Protein AF-A0A549T354-F1 (afdb_monomer_lite)

Radius of gyration: 68.63 Å; chains: 1; bounding box: 153×46×154 Å

Sequence (279 aa):
MRSANSIIFVETDLEFRLPDYIAIRFNLQIRHVHRGLLLGTGPLVDPGYWGKLCIPLHNLTNQDYLIPLEEGLIWVEFTKTTSTPTEGSDPLMRDGREHWDIKKFIRKAALPIAGGDPVGIRSSIPTMANDASAAAEKARAASQTAASDAKKAQEAAEDLKNRFQTIAWLALAGLGVSLFAIYFTIFCGWRADMSAVWGKIADSASSMGELKSSVGDNGKTIEEMTNRLKALEAEIETLRRQGSESDVRLPVAARPATKPHLQSGRKKRRPYANSSVDR

Secondary structure (DSSP, 8-state):
---TT-EEEEE-SSPEE--TTEEEEEEE-HHHHHTTEEES--PEEPTT-EE--EEEEEE-SSS-----GGG--EEEEEEE----TTTS--TTTTT------HHHHHHHHTS-TTS-S------SHHHHHHHHHHHHHHHHHHHHHHHHHHHHHHHHHHHHHHHHHHHHHHHHHHHHHHHHHHHHHHHHHHHHHHHHHHHHHHHHHHHHHHHHHHHHHHHHHHHHHHHHHHHHHHHHHHHHTT-------------------------------------

Structure (mmCIF, N/CA/C/O backbone):
data_AF-A0A549T354-F1
#
_entry.id   AF-A0A549T354-F1
#
loop_
_atom_site.group_PDB
_atom_site.id
_atom_site.type_symbol
_atom_site.label_atom_id
_atom_site.label_alt_id
_atom_site.label_comp_id
_atom_site.label_asym_id
_atom_site.label_entity_id
_atom_site.label_seq_id
_atom_site.pdbx_PDB_ins_code
_atom_site.Cartn_x
_atom_site.Cartn_y
_atom_site.Cartn_z
_atom_site.occupancy
_atom_site.B_iso_or_equiv
_atom_site.auth_seq_id
_atom_site.auth_comp_id
_atom_site.auth_asym_id
_atom_site.auth_atom_id
_atom_site.pdbx_PDB_model_num
ATOM 1 N N . MET A 1 1 ? -16.980 -12.911 13.423 1.00 52.72 1 MET A N 1
ATOM 2 C CA . MET A 1 1 ? -16.032 -12.900 12.289 1.00 52.72 1 MET A CA 1
ATOM 3 C C . MET A 1 1 ? -15.568 -11.468 12.082 1.00 52.72 1 MET A C 1
ATOM 5 O O . MET A 1 1 ? -16.424 -10.591 12.055 1.00 52.72 1 MET A O 1
ATOM 9 N N . ARG A 1 2 ? -14.258 -11.199 12.052 1.00 66.62 2 ARG A N 1
ATOM 10 C CA . ARG A 1 2 ? -13.722 -9.845 11.829 1.00 66.62 2 ARG A CA 1
ATOM 11 C C . ARG A 1 2 ? -12.762 -9.883 10.654 1.00 66.62 2 ARG A C 1
ATOM 13 O O . ARG A 1 2 ? -11.771 -10.600 10.736 1.00 66.62 2 ARG A O 1
ATOM 20 N N . SER A 1 3 ? -13.063 -9.120 9.610 1.00 80.94 3 SER A N 1
ATOM 21 C CA . SER A 1 3 ? -12.286 -9.108 8.372 1.00 80.94 3 SER A CA 1
ATOM 22 C C . SER A 1 3 ? -10.852 -8.615 8.599 1.00 80.94 3 SER A C 1
ATOM 24 O O . SER A 1 3 ? -10.617 -7.723 9.424 1.00 80.94 3 SER A O 1
ATOM 26 N N . ALA A 1 4 ? -9.891 -9.182 7.874 1.00 86.12 4 ALA A N 1
ATOM 27 C CA . ALA A 1 4 ? -8.502 -8.713 7.838 1.00 86.12 4 ALA A CA 1
ATOM 28 C C . ALA A 1 4 ? -8.386 -7.200 7.537 1.00 86.12 4 ALA A C 1
ATOM 30 O O . ALA A 1 4 ? -9.165 -6.657 6.750 1.00 86.12 4 ALA A O 1
ATOM 31 N N . ASN A 1 5 ? -7.405 -6.518 8.144 1.00 87.94 5 ASN A N 1
ATOM 32 C CA . ASN A 1 5 ? -7.087 -5.093 7.917 1.00 87.94 5 ASN A CA 1
ATOM 33 C C . ASN A 1 5 ? -8.276 -4.115 8.027 1.00 87.94 5 ASN A C 1
ATOM 35 O O . ASN A 1 5 ? -8.293 -3.053 7.391 1.00 87.94 5 ASN A O 1
ATOM 39 N N . SER A 1 6 ? -9.281 -4.463 8.833 1.00 90.31 6 SER A N 1
ATOM 40 C CA . SER A 1 6 ? -10.514 -3.691 8.985 1.00 90.31 6 SER A CA 1
ATOM 41 C C . SER A 1 6 ? -10.641 -3.063 10.373 1.00 90.31 6 SER A C 1
ATOM 43 O O . SER A 1 6 ? -10.065 -3.542 11.353 1.00 90.31 6 SER A O 1
ATOM 45 N N . ILE A 1 7 ? -11.414 -1.978 10.439 1.00 90.25 7 ILE A N 1
ATOM 46 C CA . ILE A 1 7 ? -11.944 -1.432 11.688 1.00 90.25 7 ILE A CA 1
ATOM 47 C C . ILE A 1 7 ? -13.390 -1.890 11.823 1.00 90.25 7 ILE A C 1
ATOM 49 O O . ILE A 1 7 ? -14.163 -1.819 10.865 1.00 90.25 7 ILE A O 1
ATOM 53 N N . ILE A 1 8 ? -13.759 -2.332 13.016 1.00 89.31 8 ILE A N 1
ATOM 54 C CA . ILE A 1 8 ? -15.142 -2.619 13.366 1.00 89.31 8 ILE A CA 1
ATOM 55 C C . ILE A 1 8 ? -15.491 -1.991 14.710 1.00 89.31 8 ILE A C 1
ATOM 57 O O . ILE A 1 8 ? -14.617 -1.742 15.537 1.00 89.31 8 ILE A O 1
ATOM 61 N N . PHE A 1 9 ? -16.779 -1.792 14.946 1.00 88.75 9 PHE A N 1
ATOM 62 C CA . PHE A 1 9 ? -17.299 -1.377 16.241 1.00 88.75 9 PHE A CA 1
ATOM 63 C C . PHE A 1 9 ? -18.012 -2.558 16.880 1.00 88.75 9 PHE A C 1
ATOM 65 O O . PHE A 1 9 ? -18.826 -3.215 16.229 1.00 88.75 9 PHE A O 1
ATOM 72 N N . VAL A 1 10 ? -17.689 -2.837 18.138 1.00 89.06 10 VAL A N 1
ATOM 73 C CA . VAL A 1 10 ? -18.385 -3.854 18.929 1.00 89.06 10 VAL A CA 1
ATOM 74 C C . VAL A 1 10 ? -19.009 -3.226 20.158 1.00 89.06 10 VAL A C 1
ATOM 76 O O . VAL A 1 10 ? -18.467 -2.282 20.727 1.00 89.06 10 VAL A O 1
ATOM 79 N N . GLU A 1 11 ? -20.151 -3.763 20.551 1.00 88.75 11 GLU A N 1
ATOM 80 C CA . GLU A 1 11 ? -20.890 -3.340 21.731 1.00 88.75 11 GLU A CA 1
ATOM 81 C C . GLU A 1 11 ? -20.617 -4.312 22.880 1.00 88.75 11 GLU A C 1
ATOM 83 O O . GLU A 1 11 ? -20.471 -5.518 22.657 1.00 88.75 11 GLU A O 1
ATOM 88 N N . THR A 1 12 ? -20.538 -3.802 24.107 1.00 89.06 12 THR A N 1
ATOM 89 C CA . THR A 1 12 ? -20.498 -4.653 25.299 1.00 89.06 12 THR A CA 1
ATOM 90 C C . THR A 1 12 ? -21.866 -5.265 25.579 1.00 89.06 12 THR A C 1
ATOM 92 O O . THR A 1 12 ? -22.888 -4.595 25.473 1.00 89.06 12 THR A O 1
ATOM 95 N N . ASP A 1 13 ? -21.893 -6.521 26.027 1.00 88.94 13 ASP A N 1
ATOM 96 C CA . ASP A 1 13 ? -23.132 -7.137 26.531 1.00 88.94 13 ASP A CA 1
ATOM 97 C C . ASP A 1 13 ? -23.540 -6.590 27.915 1.00 88.94 13 ASP A C 1
ATOM 99 O O . ASP A 1 13 ? -24.663 -6.754 28.376 1.00 88.94 13 ASP A O 1
ATOM 103 N N . LEU A 1 14 ? -22.625 -5.871 28.572 1.00 88.50 14 LEU A N 1
ATOM 104 C CA . LEU A 1 14 ? -22.850 -5.213 29.853 1.00 88.50 14 LEU A CA 1
ATOM 105 C C . LEU A 1 14 ? -23.341 -3.777 29.670 1.00 88.50 14 LEU A C 1
ATOM 107 O O . LEU A 1 14 ? -22.832 -3.032 28.827 1.00 88.50 14 LEU A O 1
ATOM 111 N N . GLU A 1 15 ? -24.277 -3.390 30.531 1.00 87.75 15 GLU A N 1
ATOM 112 C CA . GLU A 1 15 ? -24.748 -2.021 30.706 1.00 87.75 15 GLU A CA 1
ATOM 113 C C . GLU A 1 15 ? -24.010 -1.370 31.883 1.00 87.75 15 GLU A C 1
ATOM 115 O O . GLU A 1 15 ? -24.025 -1.878 33.006 1.00 87.75 15 GLU A O 1
ATOM 120 N N . PHE A 1 16 ? -23.355 -0.242 31.628 1.00 87.88 16 PHE A N 1
ATOM 121 C CA . PHE A 1 16 ? -22.633 0.527 32.633 1.00 87.88 16 PHE A CA 1
ATOM 122 C C . PHE A 1 16 ? -23.549 1.595 33.220 1.00 87.88 16 PHE A C 1
ATOM 124 O O . PHE A 1 16 ? -24.232 2.302 32.482 1.00 87.88 16 PHE A O 1
ATOM 131 N N . ARG A 1 17 ? -23.539 1.711 34.550 1.00 88.38 17 ARG A N 1
ATOM 132 C CA . ARG A 1 17 ? -24.189 2.774 35.328 1.00 88.38 17 ARG A CA 1
ATOM 133 C C . ARG A 1 17 ? -23.161 3.333 36.297 1.00 88.38 17 ARG A C 1
ATOM 135 O O . ARG A 1 17 ? -22.988 2.805 37.396 1.00 88.38 17 ARG A O 1
ATOM 142 N N . LEU A 1 18 ? -22.398 4.315 35.838 1.00 87.12 18 LEU A N 1
ATOM 143 C CA . LEU A 1 18 ? -21.322 4.893 36.633 1.00 87.12 18 LEU A CA 1
ATOM 144 C C . LEU A 1 18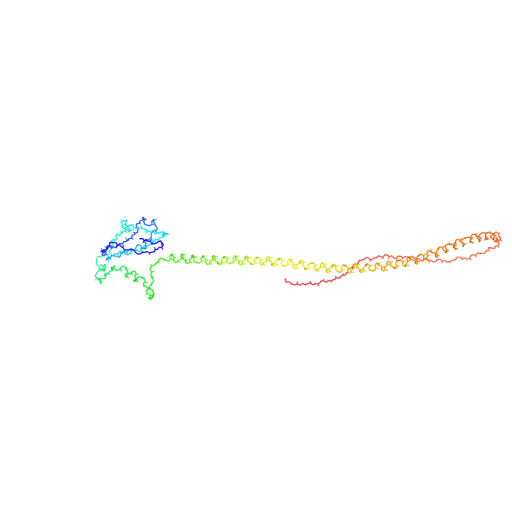 ? -21.891 5.976 37.551 1.00 87.12 18 LEU A C 1
ATOM 146 O O . LEU A 1 18 ? -22.711 6.762 37.092 1.00 87.12 18 LEU A O 1
ATOM 150 N N . PRO A 1 19 ? -21.481 6.054 38.824 1.00 85.94 19 PRO A N 1
ATOM 151 C CA . PRO A 1 19 ? -21.765 7.224 39.646 1.00 85.94 19 PRO A CA 1
ATOM 152 C C . PRO A 1 19 ? -20.860 8.407 39.258 1.00 85.94 19 PRO A C 1
ATOM 154 O O . PRO A 1 19 ? -19.789 8.221 38.676 1.00 85.94 19 PRO A O 1
ATOM 157 N N . ASP A 1 20 ? -21.239 9.621 39.659 1.00 82.81 20 ASP A N 1
ATOM 158 C CA . ASP A 1 20 ? -20.558 10.879 39.285 1.00 82.81 20 ASP A CA 1
ATOM 159 C C . ASP A 1 20 ? -19.121 11.021 39.814 1.00 82.81 20 ASP A C 1
ATOM 161 O O . ASP A 1 20 ? -18.367 11.895 39.387 1.00 82.81 20 ASP A O 1
ATOM 165 N N . TYR A 1 21 ? -18.713 10.150 40.737 1.00 86.50 21 TYR A N 1
ATOM 166 C CA . TYR A 1 21 ? -17.364 10.126 41.304 1.00 86.50 21 TYR A CA 1
ATOM 167 C C . TYR A 1 21 ? -16.485 8.987 40.757 1.00 86.50 21 TYR A C 1
ATOM 169 O O . TYR A 1 21 ? -15.405 8.731 41.296 1.00 86.50 21 TYR A O 1
ATOM 177 N N . ILE A 1 22 ? -16.938 8.257 39.731 1.00 90.12 22 ILE A N 1
ATOM 178 C CA . ILE A 1 22 ? -16.201 7.139 39.126 1.00 90.12 22 ILE A CA 1
ATOM 179 C C . ILE A 1 22 ? -16.091 7.344 37.619 1.00 90.12 22 ILE A C 1
ATOM 181 O O . ILE A 1 22 ? -17.083 7.264 36.906 1.00 90.12 22 ILE A O 1
ATOM 185 N N . ALA A 1 23 ? -14.865 7.513 37.132 1.00 91.12 23 ALA A N 1
ATOM 186 C CA . ALA A 1 23 ? -14.542 7.348 35.720 1.00 91.12 23 ALA A CA 1
ATOM 187 C C . ALA A 1 23 ? -14.060 5.913 35.476 1.00 91.12 23 ALA A C 1
ATOM 189 O O . ALA A 1 23 ? -13.484 5.286 36.374 1.00 91.12 23 ALA A O 1
ATOM 190 N N . ILE A 1 24 ? -14.239 5.399 34.261 1.00 93.56 24 ILE A N 1
ATOM 191 C CA . ILE A 1 24 ? -13.641 4.114 33.879 1.00 93.56 24 ILE A CA 1
ATOM 192 C C . ILE A 1 24 ? -12.753 4.256 32.659 1.00 93.56 24 ILE A C 1
ATOM 194 O O . ILE A 1 24 ? -13.005 5.062 31.772 1.00 93.56 24 ILE A O 1
ATOM 198 N N . ARG A 1 25 ? -11.724 3.423 32.588 1.00 93.19 25 ARG A N 1
ATOM 199 C CA . ARG A 1 25 ? -10.928 3.217 31.383 1.00 93.19 25 ARG A CA 1
ATOM 200 C C . ARG A 1 25 ? -11.022 1.754 31.019 1.00 93.19 25 ARG A C 1
ATOM 202 O O . ARG A 1 25 ? -10.928 0.896 31.888 1.00 93.19 25 ARG A O 1
ATOM 209 N N . PHE A 1 26 ? -11.187 1.453 29.742 1.00 92.50 26 PHE A N 1
ATOM 210 C CA . PHE A 1 26 ? -11.089 0.081 29.272 1.00 92.50 26 PHE A CA 1
ATOM 211 C C . PHE A 1 26 ? -9.855 -0.091 28.401 1.00 92.50 26 PHE A C 1
ATOM 213 O O . PHE A 1 26 ? -9.485 0.775 27.607 1.00 92.50 26 PHE A O 1
ATOM 220 N N . ASN A 1 27 ? -9.224 -1.243 28.552 1.00 92.12 27 ASN A N 1
ATOM 221 C CA . ASN A 1 27 ? -8.035 -1.629 27.819 1.00 92.12 27 ASN A CA 1
ATOM 222 C C . ASN A 1 27 ? -8.266 -3.022 27.228 1.00 92.12 27 ASN A C 1
ATOM 224 O O . ASN A 1 27 ? -9.034 -3.833 27.752 1.00 92.12 27 ASN A O 1
ATOM 228 N N . LEU A 1 28 ? -7.604 -3.312 26.111 1.00 92.75 28 LEU A N 1
ATOM 229 C CA . LEU A 1 28 ? -7.685 -4.629 25.491 1.00 92.75 28 LEU A CA 1
ATOM 230 C C . LEU A 1 28 ? -6.916 -5.646 26.342 1.00 92.75 28 LEU A C 1
ATOM 232 O O . LEU A 1 28 ? -5.843 -5.333 26.864 1.00 92.75 28 LEU A O 1
ATOM 236 N N . GLN A 1 29 ? -7.431 -6.870 26.473 1.00 92.56 29 GLN A N 1
ATOM 237 C CA . GLN A 1 29 ? -6.639 -7.929 27.095 1.00 92.56 29 GLN A CA 1
ATOM 238 C C . GLN A 1 29 ? -5.360 -8.184 26.282 1.00 92.56 29 GLN A C 1
ATOM 240 O O . GLN A 1 29 ? -5.399 -8.293 25.053 1.00 92.56 29 GLN A O 1
ATOM 245 N N . ILE A 1 30 ? -4.230 -8.346 26.977 1.00 92.56 30 ILE A N 1
ATOM 246 C CA . ILE A 1 30 ? -2.900 -8.475 26.360 1.00 92.56 30 ILE A CA 1
ATOM 247 C C . ILE A 1 30 ? -2.815 -9.625 25.340 1.00 92.56 30 ILE A C 1
ATOM 249 O O . ILE A 1 30 ? -2.151 -9.508 24.312 1.00 92.56 30 ILE A O 1
ATOM 253 N N . ARG A 1 31 ? -3.580 -10.705 25.556 1.00 92.50 31 ARG A N 1
ATOM 254 C CA . ARG A 1 31 ? -3.691 -11.836 24.620 1.00 92.50 31 ARG A CA 1
ATOM 255 C C . ARG A 1 31 ? -4.141 -11.413 23.219 1.00 92.50 31 ARG A C 1
ATOM 257 O O . ARG A 1 31 ? -3.664 -11.956 22.230 1.00 92.50 31 ARG A O 1
ATOM 264 N N . HIS A 1 32 ? -5.056 -10.450 23.128 1.00 93.12 32 HIS A N 1
ATOM 265 C CA . HIS A 1 32 ? -5.606 -9.976 21.863 1.00 93.12 32 HIS A CA 1
ATOM 266 C C . HIS A 1 32 ? -4.664 -8.974 21.205 1.00 93.12 32 HIS A C 1
ATOM 268 O O . HIS A 1 32 ? -4.511 -9.004 19.986 1.00 93.12 32 HIS A O 1
ATOM 274 N N . VAL A 1 33 ? -3.969 -8.166 22.012 1.00 92.44 33 VAL A N 1
ATOM 275 C CA . VAL A 1 33 ? -2.905 -7.269 21.539 1.00 92.44 33 VAL A CA 1
ATOM 276 C C . VAL A 1 33 ? -1.815 -8.069 20.822 1.00 92.44 33 VAL A C 1
ATOM 278 O O . VAL A 1 33 ? -1.482 -7.777 19.677 1.00 92.44 33 VAL A O 1
ATOM 281 N N . HIS A 1 34 ? -1.316 -9.142 21.443 1.00 93.44 34 HIS A N 1
ATOM 282 C CA . HIS A 1 34 ? -0.284 -9.994 20.840 1.00 93.44 34 HIS A CA 1
ATOM 283 C C . HIS A 1 34 ? -0.751 -10.773 19.606 1.00 93.44 34 HIS A C 1
ATOM 285 O O . HIS A 1 34 ? 0.077 -11.222 18.819 1.00 93.44 34 HIS A O 1
ATOM 291 N N . ARG A 1 35 ? -2.065 -10.911 19.406 1.00 92.25 35 ARG A N 1
ATOM 292 C CA . ARG A 1 35 ? -2.656 -11.520 18.207 1.00 92.25 35 ARG A CA 1
ATOM 293 C C . ARG A 1 35 ? -2.972 -10.490 17.112 1.00 92.25 35 ARG A C 1
ATOM 295 O O . ARG A 1 35 ? -3.669 -10.813 16.158 1.00 92.25 35 ARG A O 1
ATOM 302 N N . GLY A 1 36 ? -2.462 -9.263 17.238 1.00 92.81 36 GLY A N 1
ATOM 303 C CA . GLY A 1 36 ? -2.575 -8.225 16.213 1.00 92.81 36 GLY A CA 1
ATOM 304 C C . GLY A 1 36 ? -3.895 -7.455 16.231 1.00 92.81 36 GLY A C 1
ATOM 305 O O . GLY A 1 36 ? -4.221 -6.780 15.253 1.00 92.81 36 GLY A O 1
ATOM 306 N N . LEU A 1 37 ? -4.659 -7.527 17.325 1.00 93.44 37 LEU A N 1
ATOM 307 C CA . LEU A 1 37 ? -5.781 -6.621 17.535 1.00 93.44 37 LEU A CA 1
ATOM 308 C C . LEU A 1 37 ? -5.328 -5.341 18.221 1.00 93.44 37 LEU A C 1
ATOM 310 O O . LEU A 1 37 ? -4.567 -5.364 19.186 1.00 93.44 37 LEU A O 1
ATOM 314 N N . LEU A 1 38 ? -5.888 -4.226 17.772 1.00 92.62 38 LEU A N 1
ATOM 315 C CA . LEU A 1 38 ? -5.679 -2.929 18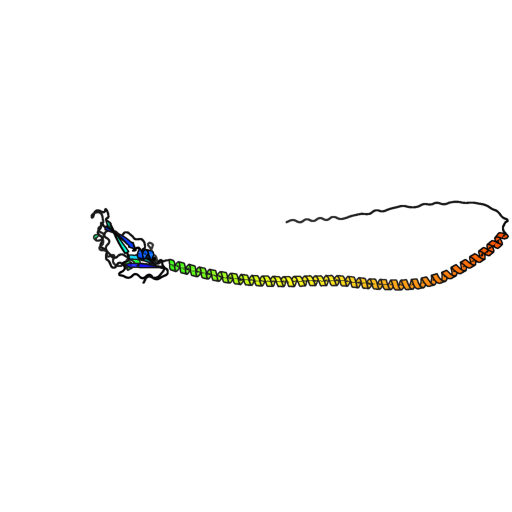.385 1.00 92.62 38 LEU A CA 1
ATOM 316 C C . LEU A 1 38 ? -7.021 -2.307 18.753 1.00 92.62 38 LEU A C 1
ATOM 318 O O . LEU A 1 38 ? -7.959 -2.265 17.958 1.00 92.62 38 LEU A O 1
ATOM 322 N N . LEU A 1 39 ? -7.112 -1.830 19.987 1.00 90.44 39 LEU A N 1
ATOM 323 C CA . LEU A 1 39 ? -8.268 -1.101 20.479 1.00 90.44 39 LEU A CA 1
ATOM 324 C C . LEU A 1 39 ? -8.045 0.385 20.218 1.00 90.44 39 LEU A C 1
ATOM 326 O O . LEU A 1 39 ? -7.016 0.937 20.609 1.00 90.44 39 LEU A O 1
ATOM 330 N N . GLY A 1 40 ? -8.978 1.010 19.500 1.00 77.31 40 GLY A N 1
ATOM 331 C CA . GLY A 1 40 ? -8.898 2.433 19.199 1.00 77.31 40 GLY A CA 1
ATOM 332 C C . GLY A 1 40 ? -9.032 3.220 20.495 1.00 77.31 40 GLY A C 1
ATOM 333 O O . GLY A 1 40 ? -10.088 3.149 21.113 1.00 77.31 40 GLY A O 1
ATOM 334 N N . THR A 1 41 ? -7.939 3.888 20.893 1.00 62.47 41 THR A N 1
ATOM 335 C CA . THR A 1 41 ? -7.807 4.851 22.003 1.00 62.47 41 THR A CA 1
ATOM 336 C C . THR A 1 41 ? -8.648 4.486 23.218 1.00 62.47 41 THR A C 1
ATOM 338 O O . THR A 1 41 ? -9.798 4.872 23.221 1.00 62.47 41 THR A O 1
ATOM 341 N N . GLY A 1 42 ? -8.114 3.785 24.228 1.00 67.06 42 GLY A N 1
ATOM 342 C CA . GLY A 1 42 ? -8.841 3.490 25.477 1.00 67.06 42 GLY A CA 1
ATOM 343 C C . GLY A 1 42 ? -9.260 4.781 26.187 1.00 67.06 42 GLY A C 1
ATOM 344 O O . GLY A 1 42 ? -8.457 5.306 26.969 1.00 67.06 42 GLY A O 1
ATOM 345 N N . PRO A 1 43 ? -10.445 5.342 25.881 1.00 73.88 43 PRO A N 1
ATOM 346 C CA . PRO A 1 43 ? -10.828 6.646 26.360 1.00 73.88 43 PRO A CA 1
ATOM 347 C C . PRO A 1 43 ? -11.247 6.475 27.815 1.00 73.88 43 PRO A C 1
ATOM 349 O O . PRO A 1 43 ? -11.680 5.399 28.241 1.00 73.88 43 PRO A O 1
ATOM 352 N N . LEU A 1 44 ? -11.116 7.546 28.584 1.00 86.69 44 LEU A N 1
ATOM 353 C CA . LEU A 1 44 ? -11.845 7.621 29.836 1.00 86.69 44 LEU A CA 1
ATOM 354 C C . LEU A 1 44 ? -13.325 7.771 29.482 1.00 86.69 44 LEU A C 1
ATOM 356 O O . LEU A 1 44 ? -13.696 8.622 28.680 1.00 86.69 44 LEU A O 1
ATOM 360 N N . VAL A 1 45 ? -14.141 6.883 30.026 1.00 88.75 45 VAL A N 1
ATOM 361 C CA . VAL A 1 45 ? -15.590 7.018 30.047 1.00 88.75 45 VAL A CA 1
ATOM 362 C C . VAL A 1 45 ? -15.916 7.916 31.229 1.00 88.75 45 VAL A C 1
ATOM 364 O O . VAL A 1 45 ? -15.464 7.663 32.354 1.00 88.75 45 VAL A O 1
ATOM 367 N N . ASP A 1 46 ? -16.670 8.968 30.944 1.00 87.31 46 ASP A N 1
ATOM 368 C CA . ASP A 1 46 ? -16.957 10.027 31.898 1.00 87.31 46 ASP A CA 1
ATOM 369 C C . ASP A 1 46 ? -17.784 9.521 33.094 1.00 87.31 46 ASP A C 1
ATOM 371 O O . ASP A 1 46 ? -18.605 8.606 32.944 1.00 87.31 46 ASP A O 1
ATOM 375 N N . PRO A 1 47 ? -17.599 10.108 34.290 1.00 87.12 47 PRO A N 1
ATOM 376 C CA . PRO A 1 47 ? -18.464 9.831 35.427 1.00 87.12 47 PRO A CA 1
ATOM 377 C C . PRO A 1 47 ? -19.939 10.091 35.125 1.00 87.12 47 PRO A C 1
ATOM 3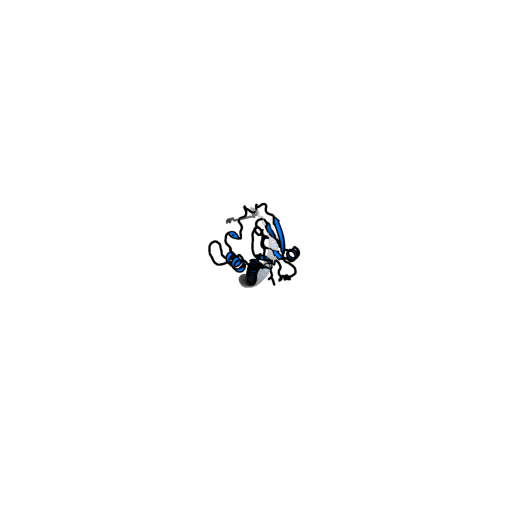79 O O . PRO A 1 47 ? -20.279 10.954 34.315 1.00 87.12 47 PRO A O 1
ATOM 382 N N . GLY A 1 48 ? -20.810 9.312 35.766 1.00 81.12 48 GLY A N 1
ATOM 383 C CA . GLY A 1 48 ? -22.252 9.387 35.532 1.00 81.12 48 GLY A CA 1
ATOM 384 C C . GLY A 1 48 ? -22.724 8.770 34.201 1.00 81.12 48 GLY A C 1
ATOM 385 O O . GLY A 1 48 ? -23.919 8.753 33.905 1.00 81.12 48 GLY A O 1
ATOM 386 N N . TYR A 1 49 ? -21.817 8.224 33.379 1.00 85.31 49 TYR A N 1
ATOM 387 C CA . TYR A 1 49 ? -22.188 7.547 32.136 1.00 85.31 49 TYR A CA 1
ATOM 388 C C . TYR A 1 49 ? -23.165 6.386 32.377 1.00 85.31 49 TYR A C 1
ATOM 390 O O . TYR A 1 49 ? -22.923 5.499 33.205 1.00 85.31 49 TYR A O 1
ATOM 398 N N . TRP A 1 50 ? -24.234 6.366 31.577 1.00 85.06 50 TRP A N 1
ATOM 399 C CA . TRP A 1 50 ? -25.217 5.292 31.544 1.00 85.06 50 TRP A CA 1
ATOM 400 C C . TRP A 1 50 ? -25.404 4.771 30.116 1.00 85.06 50 TRP A C 1
ATOM 402 O O . TRP A 1 50 ? -25.874 5.487 29.231 1.00 85.06 50 TRP A O 1
ATOM 412 N N . GLY A 1 51 ? -25.028 3.512 29.885 1.00 85.88 51 GLY A N 1
ATOM 413 C CA . GLY A 1 51 ? -25.236 2.838 28.607 1.00 85.88 51 GLY A CA 1
ATOM 414 C C . GLY A 1 51 ? -24.260 1.693 28.354 1.00 85.88 51 GLY A C 1
ATOM 415 O O . GLY A 1 51 ? -23.549 1.234 29.248 1.00 85.88 51 GLY A O 1
ATOM 416 N N . LYS A 1 52 ? -24.230 1.218 27.109 1.00 87.75 52 LYS A N 1
ATOM 417 C CA . LYS A 1 52 ? -23.297 0.182 26.653 1.00 87.75 52 LYS A CA 1
ATOM 418 C C . LYS A 1 52 ? -22.119 0.795 25.911 1.00 87.75 52 LYS A C 1
ATOM 420 O O . LYS A 1 52 ? -22.288 1.711 25.106 1.00 87.75 52 LYS A O 1
ATOM 425 N N . LEU A 1 53 ? -20.928 0.242 26.118 1.00 87.31 53 LEU A N 1
ATOM 426 C CA . LEU A 1 53 ? -19.721 0.773 25.498 1.00 87.31 53 LEU A CA 1
ATOM 427 C C . LEU A 1 53 ? -19.605 0.321 24.042 1.00 87.31 53 LEU A C 1
ATOM 429 O O . LEU A 1 53 ? -19.680 -0.867 23.729 1.00 87.31 53 LEU A O 1
ATOM 433 N N . CYS A 1 54 ? -19.361 1.295 23.166 1.00 87.94 54 CYS A N 1
ATOM 434 C CA . CYS A 1 54 ? -18.995 1.098 21.770 1.00 87.94 54 CYS A CA 1
ATOM 435 C C . CYS A 1 54 ? -17.471 1.105 21.642 1.00 87.94 54 CYS A C 1
ATOM 437 O O . CYS A 1 54 ? -16.832 2.130 21.881 1.00 87.94 54 CYS A O 1
ATOM 439 N N . ILE A 1 55 ? -16.882 -0.024 21.258 1.00 89.06 55 ILE A N 1
ATOM 440 C CA . ILE A 1 55 ? -15.432 -0.204 21.242 1.00 89.06 55 ILE A CA 1
ATOM 441 C C . ILE A 1 55 ? -14.954 -0.353 19.793 1.00 89.06 55 ILE A C 1
ATOM 443 O O . ILE A 1 55 ? -15.277 -1.358 19.147 1.00 89.06 55 ILE A O 1
ATOM 447 N N . PRO A 1 56 ? -14.166 0.603 19.265 1.00 90.62 56 PRO A N 1
ATOM 448 C CA . PRO A 1 56 ? -13.522 0.454 17.968 1.00 90.62 56 PRO A CA 1
ATOM 449 C C . PRO A 1 56 ? -12.366 -0.546 18.061 1.00 90.62 56 PRO A C 1
ATOM 451 O O . PRO A 1 56 ? -11.447 -0.397 18.870 1.00 90.62 56 PRO A O 1
ATOM 454 N N . LEU A 1 57 ? -12.381 -1.558 17.200 1.00 91.69 57 LEU A N 1
ATOM 455 C CA . LEU A 1 57 ? -11.368 -2.606 17.137 1.00 91.69 57 LEU A CA 1
ATOM 456 C C . LEU A 1 57 ? -10.805 -2.699 15.731 1.00 91.69 57 LEU A C 1
ATOM 458 O O . LEU A 1 57 ? -11.540 -2.848 14.759 1.00 91.69 57 LEU A O 1
ATOM 462 N N . HIS A 1 58 ? -9.485 -2.635 15.654 1.00 92.38 58 HIS A N 1
ATOM 463 C CA . HIS A 1 58 ? -8.719 -2.777 14.433 1.00 92.38 58 HIS A CA 1
ATOM 464 C C . HIS A 1 58 ? -8.098 -4.167 14.405 1.00 92.38 58 HIS A C 1
ATOM 466 O O . HIS A 1 58 ? -7.430 -4.573 15.357 1.00 92.38 58 HIS A O 1
ATOM 472 N N . ASN A 1 59 ? -8.315 -4.889 13.311 1.00 93.12 59 ASN A N 1
ATOM 473 C CA . ASN A 1 59 ? -7.567 -6.098 13.008 1.00 93.12 59 ASN A CA 1
ATOM 474 C C . ASN A 1 59 ? -6.378 -5.714 12.126 1.00 93.12 59 ASN A C 1
ATOM 476 O O . ASN A 1 59 ? -6.572 -5.405 10.956 1.00 93.12 59 ASN A O 1
ATOM 480 N N . LEU A 1 60 ? -5.169 -5.712 12.688 1.00 91.81 60 LEU A N 1
ATOM 481 C CA . LEU A 1 60 ? -3.935 -5.373 11.969 1.00 91.81 60 LEU A CA 1
ATOM 482 C C . LEU A 1 60 ? -3.278 -6.599 11.320 1.00 91.81 60 LEU A C 1
ATOM 484 O O . LEU A 1 60 ? -2.124 -6.539 10.900 1.00 91.81 60 LEU A O 1
ATOM 488 N N . THR A 1 61 ? -3.988 -7.725 11.268 1.00 91.31 61 THR A N 1
ATOM 489 C CA . THR A 1 61 ? -3.514 -8.943 10.618 1.00 91.31 61 THR A CA 1
ATOM 490 C C . THR A 1 61 ? -4.096 -9.078 9.213 1.00 91.31 61 THR A C 1
ATOM 492 O O . THR A 1 61 ? -5.127 -8.492 8.867 1.00 91.31 61 THR A O 1
ATOM 495 N N . ASN A 1 62 ? -3.435 -9.896 8.397 1.00 90.38 62 ASN A N 1
ATOM 496 C CA . ASN A 1 62 ? -3.893 -10.286 7.065 1.00 90.38 62 ASN A CA 1
ATOM 497 C C . ASN A 1 62 ? -4.906 -11.446 7.085 1.00 90.38 62 ASN A C 1
ATOM 499 O O . ASN A 1 62 ? -5.256 -11.952 6.021 1.00 90.38 62 ASN A O 1
ATOM 503 N N . GLN A 1 63 ? -5.351 -11.883 8.265 1.00 91.88 63 GLN A N 1
ATOM 504 C CA . GLN A 1 63 ? -6.299 -12.978 8.435 1.00 91.88 63 GLN A CA 1
ATOM 505 C C . GLN A 1 63 ? -7.508 -12.527 9.244 1.00 91.88 63 GLN A C 1
ATOM 507 O O . GLN A 1 63 ? -7.470 -11.545 9.988 1.00 91.88 63 GLN A O 1
ATOM 512 N N . ASP A 1 64 ? -8.598 -13.268 9.104 1.00 91.94 64 ASP A N 1
ATOM 513 C CA . ASP A 1 64 ? -9.770 -13.037 9.926 1.00 91.94 64 ASP A CA 1
ATOM 514 C C . ASP A 1 64 ? -9.497 -13.467 11.365 1.00 91.94 64 ASP A C 1
ATOM 516 O O . ASP A 1 64 ? -8.961 -14.545 11.624 1.00 91.94 64 ASP A O 1
ATOM 520 N N . TYR A 1 65 ? -9.900 -12.624 12.313 1.00 91.19 65 TYR A N 1
ATOM 521 C CA . TYR A 1 65 ? -9.701 -12.894 13.731 1.00 91.19 65 TYR A CA 1
ATOM 522 C C . TYR A 1 65 ? -11.031 -13.215 14.417 1.00 91.19 65 TYR A C 1
ATOM 524 O O . TYR A 1 65 ? -11.982 -12.421 14.394 1.00 91.19 65 TYR A O 1
ATOM 532 N N . LEU A 1 66 ? -11.104 -14.398 15.027 1.00 91.00 66 LEU A N 1
ATOM 533 C CA . LEU A 1 66 ? -12.278 -14.887 15.745 1.00 91.00 66 LEU A CA 1
ATOM 534 C C . LEU A 1 66 ? -12.083 -14.714 17.251 1.00 91.00 66 LEU A C 1
ATOM 536 O O . LEU A 1 66 ? -11.037 -15.057 17.794 1.00 91.00 66 LEU A O 1
ATOM 540 N N . ILE A 1 67 ? -13.108 -14.173 17.910 1.00 89.31 67 ILE A N 1
ATOM 541 C CA . ILE A 1 67 ? -13.148 -13.996 19.363 1.00 89.31 67 ILE A CA 1
ATOM 542 C C . ILE A 1 67 ? -14.356 -14.768 19.872 1.00 89.31 67 ILE A C 1
ATOM 544 O O . ILE A 1 67 ? -15.475 -14.382 19.517 1.00 89.31 67 ILE A O 1
ATOM 548 N N . PRO A 1 68 ? -14.152 -15.845 20.644 1.00 89.12 68 PRO A N 1
ATOM 549 C CA . PRO A 1 68 ? -15.223 -16.495 21.384 1.00 89.12 68 PRO A CA 1
ATOM 550 C C . PRO A 1 68 ? -15.882 -15.496 22.338 1.00 89.12 68 PRO A C 1
ATOM 552 O O . PRO A 1 68 ? -15.195 -14.676 22.951 1.00 89.12 68 PRO A O 1
ATOM 555 N N . LEU A 1 69 ? -17.206 -15.555 22.471 1.00 85.38 69 LEU A N 1
ATOM 556 C CA . LEU A 1 69 ? -17.956 -14.652 23.353 1.00 85.38 69 LEU A CA 1
ATOM 557 C C . LEU A 1 69 ? -17.542 -14.829 24.823 1.00 85.38 69 LEU A C 1
ATOM 559 O O . LEU A 1 69 ? -17.554 -13.876 25.597 1.00 85.38 69 LEU A O 1
ATOM 563 N N . GLU A 1 70 ? -17.103 -16.033 25.178 1.00 87.88 70 GLU A N 1
ATOM 564 C CA . GLU A 1 70 ? -16.736 -16.453 26.526 1.00 87.88 70 GLU A CA 1
ATOM 565 C C . GLU A 1 70 ? -15.303 -16.049 26.915 1.00 87.88 70 GLU A C 1
ATOM 567 O O . GLU A 1 70 ? -14.963 -16.066 28.095 1.00 87.88 70 GLU A O 1
ATOM 572 N N . GLU A 1 71 ? -14.440 -15.685 25.953 1.00 87.38 71 GLU A N 1
ATOM 573 C CA . GLU A 1 71 ? -13.014 -15.404 26.217 1.00 87.38 71 GLU A CA 1
ATOM 574 C C . GLU A 1 71 ? -12.802 -14.059 26.943 1.00 87.38 71 GLU A C 1
ATOM 576 O O . GLU A 1 71 ? -11.786 -13.860 27.615 1.00 87.38 71 GLU A O 1
ATOM 581 N N . GLY A 1 72 ? -13.780 -13.151 26.852 1.00 88.19 72 GLY A N 1
ATOM 582 C CA . GLY A 1 72 ? -13.664 -11.771 27.318 1.00 88.19 72 GLY A CA 1
ATOM 583 C C . GLY A 1 72 ? -12.719 -10.950 26.434 1.00 88.19 72 GLY A C 1
ATOM 584 O O . GLY A 1 72 ? -11.731 -11.446 25.911 1.00 88.19 72 GLY A O 1
ATOM 585 N N . LEU A 1 73 ? -13.024 -9.666 26.238 1.00 90.69 73 LEU A N 1
ATOM 586 C CA . LEU A 1 73 ? -12.318 -8.832 25.255 1.00 90.69 73 LEU A CA 1
ATOM 587 C C . LEU A 1 73 ? -11.459 -7.745 25.897 1.00 90.69 73 LEU A C 1
ATOM 589 O O . LEU A 1 73 ? -10.303 -7.527 25.528 1.00 90.69 73 LEU A O 1
ATOM 593 N N . ILE A 1 74 ? -12.052 -7.053 26.860 1.00 91.69 74 ILE A N 1
ATOM 594 C CA . ILE A 1 74 ? -11.465 -5.911 27.543 1.00 91.69 74 ILE A CA 1
ATOM 595 C C . ILE A 1 74 ? -11.372 -6.180 29.037 1.00 91.69 74 ILE A C 1
ATOM 597 O O . ILE A 1 74 ? -12.056 -7.050 29.575 1.00 91.69 74 ILE A O 1
ATOM 601 N N . TRP A 1 75 ? -10.535 -5.399 29.698 1.00 91.75 75 TRP A N 1
ATOM 602 C CA . TRP A 1 75 ? -10.563 -5.211 31.139 1.00 91.75 75 TRP A CA 1
ATOM 603 C C . TRP A 1 75 ? -10.869 -3.743 31.429 1.00 91.75 75 TRP A C 1
ATOM 605 O O . TRP A 1 75 ? -10.546 -2.868 30.621 1.00 91.75 75 TRP A O 1
ATOM 615 N N . VAL A 1 76 ? -11.539 -3.497 32.551 1.00 92.62 76 VAL A N 1
ATOM 616 C CA . VAL A 1 76 ? -12.014 -2.170 32.948 1.00 92.62 76 VAL A CA 1
ATOM 617 C C . VAL A 1 76 ? -11.320 -1.762 34.241 1.00 92.62 76 VAL A C 1
ATOM 619 O O . VAL A 1 76 ? -11.337 -2.502 35.222 1.00 92.62 76 VAL A O 1
ATOM 622 N N . GLU A 1 77 ? -10.720 -0.580 34.231 1.00 93.69 77 GLU A N 1
ATOM 623 C CA . GLU A 1 77 ? -10.143 0.098 35.385 1.00 93.69 77 GLU A CA 1
ATOM 624 C C . GLU A 1 77 ? -11.124 1.144 35.889 1.00 93.69 77 GLU A C 1
ATOM 626 O O . GLU A 1 77 ? -11.580 1.992 35.122 1.00 93.69 77 GLU A O 1
ATOM 631 N N . PHE A 1 78 ? -11.413 1.114 37.185 1.00 94.38 78 PHE A N 1
ATOM 632 C CA . PHE A 1 78 ? -12.252 2.109 37.838 1.00 94.38 78 PHE A CA 1
ATOM 633 C C . PHE A 1 78 ? -11.360 3.122 38.549 1.00 94.38 78 PHE A C 1
ATOM 635 O O . PHE A 1 78 ? -10.525 2.754 39.374 1.00 94.38 78 PHE A O 1
ATOM 642 N N . THR A 1 79 ? -11.547 4.401 38.240 1.00 93.81 79 THR A N 1
ATOM 643 C CA . THR A 1 79 ? -10.822 5.507 38.865 1.00 93.81 79 THR A CA 1
ATOM 644 C C . THR A 1 79 ? -11.800 6.369 39.642 1.00 93.81 79 THR A C 1
ATOM 646 O O . THR A 1 79 ? -12.748 6.916 39.077 1.00 93.81 79 THR A O 1
ATOM 649 N N . LYS A 1 80 ? -11.553 6.518 40.944 1.00 92.69 80 LYS A N 1
ATOM 650 C CA . LYS A 1 80 ? -12.296 7.463 41.775 1.00 92.69 80 LYS A CA 1
ATOM 651 C C . LYS A 1 80 ? -11.820 8.882 41.486 1.00 92.69 80 LYS A C 1
ATOM 653 O O . LYS A 1 80 ? -10.629 9.164 41.602 1.00 92.69 80 LYS A O 1
ATOM 658 N N . THR A 1 81 ? -12.741 9.763 41.121 1.00 85.56 81 THR A N 1
ATOM 659 C CA . THR A 1 81 ? -12.452 11.180 40.903 1.00 85.56 81 THR A CA 1
ATOM 660 C C . THR A 1 81 ? -12.491 11.942 42.231 1.00 85.56 81 THR A C 1
ATOM 662 O O . THR A 1 81 ? -13.075 11.493 43.220 1.00 85.56 81 THR A O 1
ATOM 665 N N . THR A 1 82 ? -11.837 13.104 42.277 1.00 80.19 82 THR A N 1
ATOM 666 C CA . THR A 1 82 ? -11.868 14.011 43.439 1.00 80.19 82 THR A CA 1
ATOM 667 C C . THR A 1 82 ? -13.114 14.898 43.464 1.00 80.19 82 THR A C 1
ATOM 669 O O . THR A 1 82 ? -13.242 15.725 44.363 1.00 80.19 82 THR A O 1
ATOM 672 N N . SER A 1 83 ? -14.009 14.752 42.482 1.00 63.28 83 SER A N 1
ATOM 673 C CA . SER A 1 83 ? -15.250 15.514 42.369 1.00 63.28 83 SER A CA 1
ATOM 674 C C . SER A 1 83 ? -16.096 15.313 43.627 1.00 63.28 83 SER A C 1
ATOM 676 O O . SER A 1 83 ? -16.385 14.177 44.014 1.00 63.28 83 SER A O 1
ATOM 678 N N . THR A 1 84 ? -16.503 16.399 44.282 1.00 59.75 84 THR A N 1
ATOM 679 C CA . THR A 1 84 ? -17.545 16.310 45.307 1.00 59.75 84 THR A CA 1
ATOM 680 C C . THR A 1 84 ? -18.862 15.921 44.617 1.00 59.75 84 THR A C 1
ATOM 682 O O . THR A 1 84 ? -19.112 16.390 43.503 1.00 59.75 84 THR A O 1
ATOM 685 N N . PRO A 1 85 ? -19.727 15.088 45.236 1.00 55.03 85 PRO A N 1
ATOM 686 C CA . PRO A 1 85 ? -20.992 14.635 44.632 1.00 55.03 85 PRO A CA 1
ATOM 687 C C . PRO A 1 85 ? -21.947 15.766 44.215 1.00 55.03 85 PRO A C 1
ATOM 689 O O . PRO A 1 85 ? -22.971 15.513 43.599 1.00 55.03 85 PRO A O 1
ATOM 692 N N . THR A 1 86 ? -21.638 17.005 44.595 1.00 53.62 86 THR A N 1
ATOM 693 C CA . THR A 1 86 ? -22.417 18.216 44.338 1.00 53.62 86 THR A CA 1
ATOM 694 C C . THR A 1 86 ? -21.869 19.093 43.208 1.00 53.62 86 THR A C 1
ATOM 696 O O . THR A 1 86 ? -22.586 19.982 42.760 1.00 53.62 86 THR A O 1
ATOM 699 N N . GLU A 1 87 ? -20.628 18.886 42.747 1.00 53.47 87 GLU A N 1
ATOM 700 C CA . GLU A 1 87 ? -20.004 19.696 41.676 1.00 53.47 87 GLU A CA 1
ATOM 701 C C . GLU A 1 87 ? -19.909 18.968 40.325 1.00 53.47 87 GLU A C 1
ATOM 703 O O . GLU A 1 87 ? -19.613 19.585 39.302 1.00 53.47 87 GLU A O 1
ATOM 708 N N . GLY A 1 88 ? -20.207 17.668 40.295 1.00 49.47 88 GLY A N 1
ATOM 709 C CA . GLY A 1 88 ? -20.500 16.948 39.062 1.00 49.47 88 GLY A CA 1
ATOM 710 C C . GLY A 1 88 ? -21.964 17.166 38.714 1.00 49.47 88 GLY A C 1
ATOM 711 O O . GLY A 1 88 ? -22.843 16.829 39.498 1.00 49.47 88 GLY A O 1
ATOM 712 N N . SER A 1 89 ? -22.249 17.769 37.566 1.00 47.56 89 SER A N 1
ATOM 713 C CA . SER A 1 89 ? -23.605 17.761 37.025 1.00 47.56 89 SER A CA 1
ATOM 714 C C . SER A 1 89 ? -24.084 16.318 36.922 1.00 47.56 89 SER A C 1
ATOM 716 O O . SER A 1 89 ? -23.466 15.583 36.160 1.00 47.56 89 SER A O 1
ATOM 718 N N . ASP A 1 90 ? -25.159 15.959 37.628 1.00 51.66 90 ASP A N 1
ATOM 719 C CA . ASP A 1 90 ? -25.883 14.697 37.450 1.00 51.66 90 ASP A CA 1
ATOM 720 C C . ASP A 1 90 ? -26.214 14.546 35.952 1.00 51.66 90 ASP A C 1
ATOM 722 O O . ASP A 1 90 ? -27.082 15.264 35.427 1.00 51.66 90 ASP A O 1
ATOM 726 N N . PRO A 1 91 ? -25.495 13.688 35.210 1.00 51.69 91 PRO A N 1
ATOM 727 C CA . PRO A 1 91 ? -25.695 13.576 33.775 1.00 51.69 91 PRO A CA 1
ATOM 728 C C . PRO A 1 91 ? -27.003 12.848 33.447 1.00 51.69 91 PRO A C 1
ATOM 730 O O . PRO A 1 91 ? -27.433 12.877 32.293 1.00 51.69 91 PRO A O 1
ATOM 733 N N . LEU A 1 92 ? -27.681 12.261 34.443 1.00 48.59 92 LEU A N 1
ATOM 734 C CA . LEU A 1 92 ? -28.983 11.618 34.278 1.00 48.59 92 LEU A CA 1
ATOM 735 C C . LEU A 1 92 ? -30.142 12.612 34.387 1.00 48.59 92 LEU A C 1
ATOM 737 O O . LEU A 1 92 ? -31.179 12.407 33.751 1.00 48.59 92 LEU A O 1
ATOM 741 N N . MET A 1 93 ? -29.971 13.711 35.125 1.00 45.66 93 MET A N 1
ATOM 742 C CA . MET A 1 93 ? -31.055 14.669 35.381 1.00 45.66 93 MET A CA 1
ATOM 743 C C . MET A 1 93 ? -31.157 15.814 34.377 1.00 45.66 93 MET A C 1
ATOM 745 O O . MET A 1 93 ? -32.191 16.482 34.335 1.00 45.66 93 MET A O 1
ATOM 749 N N . ARG A 1 94 ? -30.133 16.080 33.558 1.00 51.62 94 ARG A N 1
ATOM 750 C CA . ARG A 1 94 ? -30.184 17.272 32.698 1.00 51.62 94 ARG A CA 1
ATOM 751 C C . ARG A 1 94 ? -31.132 17.104 31.503 1.00 51.62 94 ARG A C 1
ATOM 753 O O . ARG A 1 94 ? -31.747 18.083 31.079 1.00 51.62 94 ARG A O 1
ATOM 760 N N . ASP A 1 95 ? -31.307 15.876 30.997 1.00 50.62 95 ASP A N 1
ATOM 761 C CA . ASP A 1 95 ? -31.980 15.685 29.707 1.00 50.62 95 ASP A CA 1
ATOM 762 C C . ASP A 1 95 ? -32.848 14.415 29.562 1.00 50.62 95 ASP A C 1
ATOM 764 O O . ASP A 1 95 ? -33.579 14.319 28.575 1.00 50.62 95 ASP A O 1
ATOM 768 N N . GLY A 1 96 ? -32.757 13.406 30.444 1.00 52.12 96 GLY A N 1
ATOM 769 C CA . GLY A 1 96 ? -33.453 12.118 30.242 1.00 52.12 96 GLY A CA 1
ATOM 770 C C . GLY A 1 96 ? -33.111 11.423 28.911 1.00 52.12 96 GLY A C 1
ATOM 771 O O . GLY A 1 96 ? -33.874 10.594 28.412 1.00 52.12 96 GLY A O 1
ATOM 772 N N . ARG A 1 97 ? -31.989 11.799 28.279 1.00 54.19 97 ARG A N 1
ATOM 773 C CA . ARG A 1 97 ? -31.633 11.354 26.932 1.00 54.19 97 ARG A CA 1
ATOM 774 C C . ARG A 1 97 ? -30.898 10.024 26.980 1.00 54.19 97 ARG A C 1
ATOM 776 O O . ARG A 1 97 ? -29.687 9.941 27.104 1.00 54.19 97 ARG A O 1
ATOM 783 N N . GLU A 1 98 ? -31.693 8.989 26.791 1.00 54.09 98 GLU A N 1
ATOM 784 C CA . GLU A 1 98 ? -31.325 7.672 26.298 1.00 54.09 98 GLU A CA 1
ATOM 785 C C . GLU A 1 98 ? -30.228 7.703 25.208 1.00 54.09 98 GLU A C 1
ATOM 787 O O . GLU A 1 98 ? -30.474 8.036 24.043 1.00 54.09 98 GLU A O 1
ATOM 792 N N . HIS A 1 99 ? -29.003 7.313 25.563 1.00 56.22 99 HIS A N 1
ATOM 793 C CA . HIS A 1 99 ? -27.893 7.120 24.623 1.00 56.22 99 HIS A CA 1
ATOM 794 C C . HIS A 1 99 ? -27.772 5.648 24.179 1.00 56.22 99 HIS A C 1
ATOM 796 O O . HIS A 1 99 ? -26.675 5.105 24.098 1.00 56.22 99 HIS A O 1
ATOM 802 N N . TRP A 1 100 ? -28.901 4.986 23.893 1.00 63.16 100 TRP A N 1
ATOM 803 C CA . TRP A 1 100 ? -28.942 3.532 23.664 1.00 63.16 100 TRP A CA 1
ATOM 804 C C . TRP A 1 100 ? -28.582 3.085 22.243 1.00 63.16 100 TRP A C 1
ATOM 806 O O . TRP A 1 100 ? -28.060 1.989 22.063 1.00 63.16 100 TRP A O 1
ATOM 816 N N . ASP A 1 101 ? -28.854 3.896 21.213 1.00 76.31 101 ASP A N 1
ATOM 817 C CA . ASP A 1 101 ? -28.656 3.450 19.827 1.00 76.31 101 ASP A CA 1
ATOM 818 C C . ASP A 1 101 ? -27.252 3.789 19.302 1.00 76.31 101 ASP A C 1
ATOM 820 O O . ASP A 1 101 ? -27.002 4.854 18.722 1.00 76.31 101 ASP A O 1
ATOM 824 N N . ILE A 1 102 ? -26.344 2.822 19.441 1.00 77.19 102 ILE A N 1
ATOM 825 C CA . ILE A 1 102 ? -24.983 2.852 18.892 1.00 77.19 102 ILE A CA 1
ATOM 826 C C . ILE A 1 102 ? -24.966 3.168 17.388 1.00 77.19 102 ILE A C 1
ATOM 828 O O . ILE A 1 102 ? -24.095 3.897 16.910 1.00 77.19 102 ILE A O 1
ATOM 832 N N . LYS A 1 103 ? -25.968 2.703 16.623 1.00 82.81 103 LYS A N 1
ATOM 833 C CA . LYS A 1 103 ? -26.059 2.960 15.178 1.00 82.81 103 LYS A CA 1
ATOM 834 C C . LYS A 1 103 ? -26.393 4.417 14.915 1.00 82.81 103 LYS A C 1
ATOM 836 O O . LYS A 1 103 ? -25.926 4.981 13.928 1.00 82.81 103 LYS A O 1
ATOM 841 N N . LYS A 1 104 ? -27.215 5.044 15.757 1.00 83.38 104 LYS A N 1
ATOM 842 C CA . LYS A 1 104 ? -27.486 6.486 15.679 1.00 83.38 104 LYS A CA 1
ATOM 843 C C . LYS A 1 104 ? -26.224 7.287 15.992 1.00 83.38 104 LYS A C 1
ATOM 845 O O . LYS A 1 104 ? -25.952 8.254 15.284 1.00 83.38 104 LYS A O 1
ATOM 850 N N . PHE A 1 105 ? -25.431 6.861 16.977 1.00 80.19 105 PHE A N 1
ATOM 851 C CA . PHE A 1 105 ? -24.161 7.511 17.306 1.00 80.19 105 PHE A CA 1
ATOM 852 C C . PHE A 1 105 ? -23.141 7.400 16.167 1.00 80.19 105 PHE A C 1
ATOM 854 O O . PHE A 1 105 ? -22.627 8.421 15.722 1.00 80.19 105 PHE A O 1
ATOM 861 N N . ILE A 1 106 ? -22.915 6.197 15.627 1.00 83.31 106 ILE A N 1
ATOM 862 C CA . ILE A 1 106 ? -22.000 5.983 14.492 1.00 83.31 106 ILE A CA 1
ATOM 863 C C . ILE A 1 106 ? -22.459 6.782 13.265 1.00 83.31 106 ILE A C 1
ATOM 865 O O . ILE A 1 106 ? -21.643 7.427 12.612 1.00 83.31 106 ILE A O 1
ATOM 869 N N . ARG A 1 107 ? -23.768 6.807 12.973 1.00 85.25 107 ARG A N 1
ATOM 870 C CA . ARG A 1 107 ? -24.321 7.628 11.882 1.00 85.25 107 ARG A CA 1
ATOM 871 C C . ARG A 1 107 ? -24.096 9.118 12.109 1.00 85.25 107 ARG A C 1
ATOM 873 O O . ARG A 1 107 ? -23.723 9.811 11.172 1.00 85.25 107 ARG A O 1
ATOM 880 N N . LYS A 1 108 ? -24.287 9.605 13.337 1.00 84.00 108 LYS A N 1
ATOM 881 C CA . LYS A 1 108 ? -24.011 11.001 13.695 1.00 84.00 108 LYS A CA 1
ATOM 882 C C . LYS A 1 108 ? -22.522 11.328 13.563 1.00 84.00 108 LYS A C 1
ATOM 884 O O . LYS A 1 108 ? -22.197 12.385 13.044 1.00 84.00 108 LYS A O 1
ATOM 889 N N . ALA A 1 109 ? -21.638 10.427 13.989 1.00 82.12 109 ALA A N 1
ATOM 890 C CA . ALA A 1 109 ? -20.188 10.591 13.884 1.00 82.12 109 ALA A CA 1
ATOM 891 C C . ALA A 1 109 ? -19.684 10.570 12.430 1.00 82.12 109 ALA A C 1
ATOM 893 O O . ALA A 1 109 ? -18.656 11.169 12.135 1.00 82.12 109 ALA A O 1
ATOM 894 N N . ALA A 1 110 ? -20.408 9.910 11.523 1.00 86.19 110 ALA A N 1
ATOM 895 C CA . ALA A 1 110 ? -20.111 9.932 10.094 1.00 86.19 110 ALA A CA 1
ATOM 896 C C . ALA A 1 110 ? -20.476 11.267 9.417 1.00 86.19 110 ALA A C 1
ATOM 898 O O . 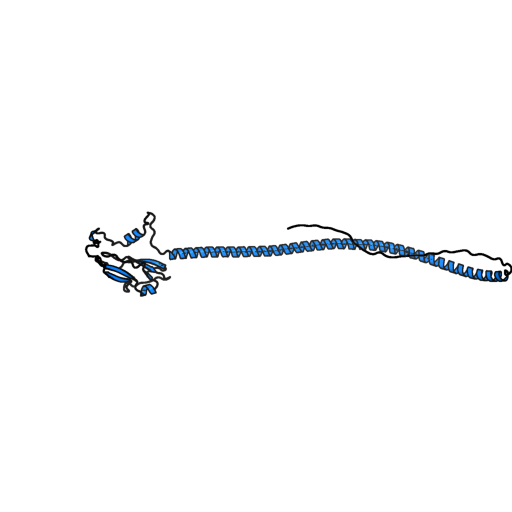ALA A 1 110 ? -20.034 11.515 8.297 1.00 86.19 110 ALA A O 1
ATOM 899 N N . LEU A 1 111 ? -21.289 12.122 10.051 1.00 87.44 111 LEU A N 1
ATOM 900 C CA . LEU A 1 111 ? -21.665 13.415 9.480 1.00 87.44 111 LEU A CA 1
ATOM 901 C C . LEU A 1 111 ? -20.535 14.441 9.678 1.00 87.44 111 LEU A C 1
ATOM 903 O O . LEU A 1 111 ? -20.088 14.643 10.810 1.00 87.44 111 LEU A O 1
ATOM 907 N N . PRO A 1 112 ? -20.085 15.128 8.613 1.00 85.38 112 PRO A N 1
ATOM 908 C CA . PRO A 1 112 ? -19.077 16.174 8.730 1.00 85.38 112 PRO A CA 1
ATOM 909 C C . PRO A 1 112 ? -19.621 17.406 9.471 1.00 85.38 112 PRO A C 1
ATOM 911 O O . PRO A 1 112 ? -20.770 17.807 9.287 1.00 85.38 112 PRO A O 1
ATOM 914 N N . ILE A 1 113 ? -18.764 18.050 10.273 1.00 84.06 113 ILE A N 1
ATOM 915 C CA . ILE A 1 113 ? -19.117 19.231 11.089 1.00 84.06 113 ILE A CA 1
ATOM 916 C C . ILE A 1 113 ? -19.615 20.397 10.219 1.00 84.06 113 ILE A C 1
ATOM 918 O O . ILE A 1 113 ? -20.528 21.116 10.613 1.00 84.06 113 ILE A O 1
ATOM 922 N N . ALA A 1 114 ? -19.034 20.576 9.031 1.00 85.50 114 ALA A N 1
ATOM 923 C CA . ALA A 1 114 ? -19.335 21.689 8.130 1.00 85.50 114 ALA A CA 1
ATOM 924 C C . ALA A 1 114 ? -20.530 21.433 7.185 1.00 85.50 114 ALA A C 1
ATOM 926 O O . ALA A 1 114 ? -20.772 22.233 6.283 1.00 85.50 114 ALA A O 1
ATOM 927 N N . GLY A 1 115 ? -21.267 20.332 7.370 1.00 80.38 115 GLY A N 1
ATOM 928 C CA . GLY A 1 115 ? -22.229 19.850 6.379 1.00 80.38 115 GLY A CA 1
ATOM 929 C C . GLY A 1 115 ? -21.530 19.196 5.180 1.00 80.38 115 GLY A C 1
ATOM 930 O O . GLY A 1 115 ? -20.388 19.509 4.849 1.00 80.38 115 GLY A O 1
ATOM 931 N N . GLY A 1 116 ? -22.186 18.211 4.569 1.00 84.94 116 GLY A N 1
ATOM 932 C CA . GLY A 1 116 ? -21.622 17.397 3.491 1.00 84.94 116 GLY A CA 1
ATOM 933 C C . GLY A 1 116 ? -22.078 15.944 3.569 1.00 84.94 116 GLY A C 1
ATOM 934 O O . GLY A 1 116 ? -22.841 15.568 4.464 1.00 84.94 116 GLY A O 1
ATOM 935 N N . ASP A 1 117 ? -21.600 15.135 2.627 1.00 89.38 117 ASP A N 1
ATOM 936 C CA . ASP A 1 117 ? -21.946 13.719 2.567 1.00 89.38 117 ASP A CA 1
ATOM 937 C C . ASP A 1 117 ? -21.349 12.945 3.754 1.00 89.38 117 ASP A C 1
ATOM 939 O O . ASP A 1 117 ? -20.216 13.212 4.171 1.00 89.38 117 ASP A O 1
ATOM 943 N N . PRO A 1 118 ? -22.087 11.970 4.313 1.00 87.12 118 PRO A N 1
ATOM 944 C CA . PRO A 1 118 ? -21.602 11.169 5.425 1.00 87.12 118 PRO A CA 1
ATOM 945 C C . PRO A 1 118 ? -20.374 10.346 5.016 1.00 87.12 118 PRO A C 1
ATOM 947 O O . PRO A 1 118 ? -20.424 9.529 4.092 1.00 87.12 118 PRO A O 1
ATOM 950 N N . VAL A 1 119 ? -19.278 10.503 5.757 1.00 85.94 119 VAL A N 1
ATOM 951 C CA . VAL A 1 119 ? -18.055 9.715 5.586 1.00 85.94 119 VAL A CA 1
ATOM 952 C C . VAL A 1 119 ? -18.051 8.601 6.625 1.00 85.94 119 VAL A C 1
ATOM 954 O O . VAL A 1 119 ? -17.842 8.824 7.815 1.00 85.94 119 VAL A O 1
ATOM 957 N N . GLY A 1 120 ? -18.303 7.371 6.174 1.00 83.44 120 GLY A N 1
ATOM 958 C CA . GLY A 1 120 ? -18.279 6.203 7.052 1.00 83.44 120 GLY A CA 1
ATOM 959 C C . GLY A 1 120 ? -16.892 5.961 7.653 1.00 83.44 120 GLY A C 1
ATOM 960 O O . GLY A 1 120 ? -15.887 6.013 6.943 1.00 83.44 120 GLY A O 1
ATOM 961 N N . ILE A 1 121 ? -16.842 5.642 8.949 1.00 82.94 121 ILE A N 1
ATOM 962 C CA . ILE A 1 121 ? -15.599 5.292 9.644 1.00 82.94 121 ILE A CA 1
ATOM 963 C C . ILE A 1 121 ? -15.138 3.914 9.152 1.00 82.94 121 ILE A C 1
ATOM 965 O O . ILE A 1 121 ? -15.752 2.895 9.465 1.00 82.94 121 ILE A O 1
ATOM 969 N N . ARG A 1 122 ? -14.067 3.886 8.356 1.00 85.81 122 ARG A N 1
ATOM 970 C CA . ARG A 1 122 ? -13.490 2.669 7.769 1.00 85.81 122 ARG A CA 1
ATOM 971 C C . ARG A 1 122 ? -11.968 2.761 7.707 1.00 85.81 122 ARG A C 1
ATOM 973 O O . ARG A 1 122 ? -11.410 3.853 7.702 1.00 85.81 122 ARG A O 1
ATOM 980 N N . SER A 1 123 ? -11.309 1.608 7.631 1.00 84.81 123 SER A N 1
ATOM 981 C CA . SER A 1 123 ? -9.859 1.529 7.437 1.00 84.81 123 SER A CA 1
ATOM 982 C C . SER A 1 123 ? -9.496 2.029 6.037 1.00 84.81 123 SER A C 1
ATOM 984 O O . SER A 1 123 ? -10.120 1.619 5.058 1.00 84.81 123 SER A O 1
ATOM 986 N N . SER A 1 124 ? -8.491 2.900 5.933 1.00 84.94 124 SER A N 1
ATOM 987 C CA . SER A 1 124 ? -7.927 3.337 4.648 1.00 84.94 124 SER A CA 1
ATOM 988 C C . SER A 1 124 ? -6.959 2.313 4.049 1.00 84.94 124 SER A C 1
ATOM 990 O O . SER A 1 124 ? -6.669 2.380 2.855 1.00 84.94 124 SER A O 1
ATOM 992 N N . ILE A 1 125 ? -6.483 1.351 4.851 1.00 85.06 125 ILE A N 1
ATOM 993 C CA . ILE A 1 125 ? -5.447 0.385 4.460 1.00 85.06 125 ILE A CA 1
ATOM 994 C C . ILE A 1 125 ? -5.845 -0.412 3.207 1.00 85.06 125 ILE A C 1
ATOM 996 O O . ILE A 1 125 ? -5.037 -0.457 2.280 1.00 85.06 125 ILE A O 1
ATOM 1000 N N . PRO A 1 126 ? -7.059 -0.998 3.102 1.00 85.50 126 PRO A N 1
ATOM 1001 C CA . PRO A 1 126 ? -7.436 -1.760 1.912 1.00 85.50 126 PRO A CA 1
ATOM 1002 C C . PRO A 1 126 ? -7.458 -0.904 0.643 1.00 85.50 126 PRO A C 1
ATOM 1004 O O . PRO A 1 126 ? -6.978 -1.336 -0.400 1.00 85.50 126 PRO A O 1
ATOM 1007 N N . THR A 1 127 ? -7.968 0.328 0.733 1.00 88.31 127 THR A N 1
ATOM 1008 C CA . THR A 1 127 ? -7.992 1.257 -0.404 1.00 88.31 127 THR A CA 1
ATOM 1009 C C . THR A 1 127 ? -6.575 1.605 -0.847 1.00 88.31 127 THR A C 1
ATOM 1011 O O . THR A 1 127 ? -6.254 1.447 -2.019 1.00 88.31 127 THR A O 1
ATOM 1014 N N . MET A 1 128 ? -5.696 1.971 0.091 1.00 89.00 128 MET A N 1
ATOM 1015 C CA . MET A 1 128 ? -4.299 2.291 -0.217 1.00 89.00 128 MET A CA 1
ATOM 1016 C C . MET A 1 128 ? -3.545 1.098 -0.819 1.00 89.00 128 MET A C 1
ATOM 1018 O O . MET A 1 128 ? -2.749 1.277 -1.738 1.00 89.00 128 MET A O 1
ATOM 1022 N N . ALA A 1 129 ? -3.798 -0.119 -0.332 1.00 88.69 129 ALA A N 1
ATOM 1023 C CA . ALA A 1 129 ? -3.193 -1.335 -0.872 1.00 88.69 129 ALA A CA 1
ATOM 1024 C C . ALA A 1 129 ? -3.660 -1.624 -2.310 1.00 88.69 129 ALA A C 1
ATOM 1026 O O . ALA A 1 129 ? -2.847 -1.990 -3.164 1.00 88.69 129 ALA A O 1
ATOM 1027 N N . ASN A 1 130 ? -4.947 -1.417 -2.594 1.00 91.06 130 ASN A N 1
ATOM 1028 C CA . ASN A 1 130 ? -5.503 -1.564 -3.939 1.00 91.06 130 ASN A CA 1
ATOM 1029 C C . ASN A 1 130 ? -4.943 -0.505 -4.896 1.00 91.06 130 ASN A C 1
ATOM 1031 O O . ASN A 1 130 ? -4.508 -0.848 -5.994 1.00 91.06 130 ASN A O 1
ATOM 1035 N N . ASP A 1 131 ? -4.879 0.756 -4.466 1.00 94.12 131 ASP A N 1
ATOM 1036 C CA . ASP A 1 131 ? -4.327 1.855 -5.264 1.00 94.12 131 ASP A CA 1
ATOM 1037 C C . ASP A 1 131 ? -2.843 1.627 -5.578 1.00 94.12 131 ASP A C 1
ATOM 1039 O O . ASP A 1 131 ? -2.411 1.795 -6.721 1.00 94.12 131 ASP A O 1
ATOM 1043 N N . ALA A 1 132 ? -2.066 1.172 -4.589 1.00 94.06 132 ALA A N 1
ATOM 1044 C CA . ALA A 1 132 ? -0.663 0.814 -4.774 1.00 94.06 132 ALA A CA 1
ATOM 1045 C C . ALA A 1 132 ? -0.494 -0.354 -5.757 1.00 94.06 132 ALA A C 1
ATOM 1047 O O . ALA A 1 132 ? 0.392 -0.318 -6.613 1.00 94.06 132 ALA A O 1
ATOM 1048 N N . SER A 1 133 ? -1.363 -1.365 -5.677 1.00 95.00 133 SER A N 1
ATOM 1049 C CA . SER A 1 133 ? -1.349 -2.510 -6.595 1.00 95.00 133 SER A CA 1
ATOM 1050 C C . SER A 1 133 ? -1.674 -2.079 -8.027 1.00 95.00 133 SER A C 1
ATOM 1052 O O . SER A 1 133 ? -0.930 -2.408 -8.951 1.00 95.00 133 SER A O 1
ATOM 1054 N N . ALA A 1 134 ? -2.703 -1.250 -8.209 1.00 96.50 134 ALA A N 1
ATOM 1055 C CA . ALA A 1 134 ? -3.072 -0.700 -9.511 1.00 96.50 134 ALA A CA 1
ATOM 1056 C C . ALA A 1 134 ? -1.969 0.199 -10.100 1.00 96.50 134 ALA A C 1
ATOM 1058 O O . ALA A 1 134 ? -1.694 0.156 -11.302 1.00 96.50 134 ALA A O 1
ATOM 1059 N N . ALA A 1 135 ? -1.300 1.004 -9.269 1.00 96.44 135 ALA A N 1
ATOM 1060 C CA . ALA A 1 135 ? -0.155 1.808 -9.692 1.00 96.44 135 ALA A CA 1
ATOM 1061 C C . ALA A 1 135 ? 1.030 0.929 -10.127 1.00 96.44 135 ALA A C 1
ATOM 1063 O O . ALA A 1 135 ? 1.650 1.196 -11.159 1.00 96.44 135 ALA A O 1
ATOM 1064 N N . ALA A 1 136 ? 1.309 -0.149 -9.390 1.00 96.88 136 ALA A N 1
ATOM 1065 C CA . ALA A 1 136 ? 2.359 -1.103 -9.733 1.00 96.88 136 ALA A CA 1
ATOM 1066 C C . ALA A 1 136 ? 2.066 -1.845 -11.048 1.00 96.88 136 ALA A C 1
ATOM 1068 O O . ALA A 1 136 ? 2.975 -2.043 -11.854 1.00 96.88 136 ALA A O 1
ATOM 1069 N N . GLU A 1 137 ? 0.813 -2.220 -11.307 1.00 97.50 137 GLU A N 1
ATOM 1070 C CA . GLU A 1 137 ? 0.401 -2.828 -12.579 1.00 97.50 137 GLU A CA 1
ATOM 1071 C C . GLU A 1 137 ? 0.579 -1.870 -13.759 1.00 97.50 137 GLU A C 1
ATOM 1073 O O . GLU A 1 137 ? 1.170 -2.247 -14.773 1.00 97.50 137 GLU A O 1
ATOM 1078 N N . LYS A 1 138 ? 0.159 -0.607 -13.608 1.00 96.94 138 LYS A N 1
ATOM 1079 C CA . LYS A 1 138 ? 0.386 0.434 -14.625 1.00 96.94 138 LYS A CA 1
ATOM 1080 C C . LYS A 1 138 ? 1.875 0.642 -14.900 1.00 96.94 138 LYS A C 1
ATOM 1082 O O . LYS A 1 138 ? 2.271 0.732 -16.061 1.00 96.94 138 LYS A O 1
ATOM 1087 N N . ALA A 1 139 ? 2.702 0.672 -13.854 1.00 96.81 139 ALA A N 1
ATOM 1088 C CA . ALA A 1 139 ? 4.149 0.797 -13.992 1.00 96.81 139 ALA A CA 1
ATOM 1089 C C . ALA A 1 139 ? 4.755 -0.405 -14.735 1.00 96.81 139 ALA A C 1
ATOM 1091 O O . ALA A 1 139 ? 5.537 -0.214 -15.664 1.00 96.81 139 ALA A O 1
ATOM 1092 N N . ARG A 1 140 ? 4.344 -1.636 -14.396 1.00 96.94 140 ARG A N 1
ATOM 1093 C CA . ARG A 1 140 ? 4.783 -2.854 -15.099 1.00 96.94 140 ARG A CA 1
ATOM 1094 C C . ARG A 1 140 ? 4.403 -2.834 -16.576 1.00 96.94 140 ARG A C 1
ATOM 1096 O O . ARG A 1 140 ? 5.254 -3.137 -17.409 1.00 96.94 140 ARG A O 1
ATOM 1103 N N . ALA A 1 141 ? 3.169 -2.449 -16.904 1.00 97.12 141 ALA A N 1
ATOM 1104 C CA . ALA A 1 141 ? 2.718 -2.338 -18.289 1.00 97.12 141 ALA A CA 1
ATOM 1105 C C . ALA A 1 141 ? 3.549 -1.305 -19.070 1.00 97.12 141 ALA A C 1
ATOM 1107 O O . ALA A 1 141 ? 4.042 -1.604 -20.155 1.00 97.12 141 ALA A O 1
ATOM 1108 N N . ALA A 1 142 ? 3.793 -0.124 -18.489 1.00 96.88 142 ALA A N 1
ATOM 1109 C CA . ALA A 1 142 ? 4.640 0.899 -19.101 1.00 96.88 142 ALA A CA 1
ATOM 1110 C C . ALA A 1 142 ? 6.085 0.412 -19.313 1.00 96.88 142 ALA A C 1
ATOM 1112 O O . ALA A 1 142 ? 6.660 0.642 -20.376 1.00 96.88 142 ALA A O 1
ATOM 1113 N N . SER A 1 143 ? 6.661 -0.307 -18.342 1.00 96.62 143 SER A N 1
ATOM 1114 C CA . SER A 1 143 ? 7.999 -0.896 -18.472 1.00 96.62 143 SER A CA 1
ATOM 1115 C C . SER A 1 143 ? 8.072 -1.961 -19.567 1.00 96.62 143 SER A C 1
ATOM 1117 O O . SER A 1 143 ? 9.063 -2.013 -20.291 1.00 96.62 143 SER A O 1
ATOM 1119 N N . GLN A 1 144 ? 7.039 -2.792 -19.726 1.00 97.56 144 GLN A N 1
ATOM 1120 C CA . GLN A 1 144 ? 6.980 -3.790 -20.799 1.00 97.56 144 GLN A CA 1
ATOM 1121 C C . GLN A 1 144 ? 6.890 -3.134 -22.179 1.00 97.56 144 GLN A C 1
ATOM 1123 O O . GLN A 1 144 ? 7.624 -3.528 -23.086 1.00 97.56 144 GLN A O 1
ATOM 1128 N N . THR A 1 145 ? 6.056 -2.100 -22.326 1.00 96.75 145 THR A N 1
ATOM 1129 C CA . THR A 1 145 ? 5.976 -1.316 -23.566 1.00 96.75 145 THR A CA 1
ATOM 1130 C C . THR A 1 145 ? 7.325 -0.681 -23.887 1.00 96.75 145 THR A C 1
ATOM 1132 O O . THR A 1 145 ? 7.854 -0.908 -24.974 1.00 96.75 145 THR A O 1
ATOM 1135 N N . ALA A 1 146 ? 7.946 -0.001 -22.918 1.00 95.69 146 ALA A N 1
ATOM 1136 C CA . ALA A 1 146 ? 9.255 0.623 -23.093 1.00 95.69 146 ALA A CA 1
ATOM 1137 C C . ALA A 1 146 ? 10.352 -0.392 -23.459 1.00 95.69 146 ALA A C 1
ATOM 1139 O O . ALA A 1 146 ? 11.173 -0.118 -24.330 1.00 95.69 146 ALA A O 1
ATOM 1140 N N . ALA A 1 147 ? 10.349 -1.582 -22.851 1.00 96.00 147 ALA A N 1
ATOM 1141 C CA . ALA A 1 147 ? 11.278 -2.653 -23.208 1.00 96.00 147 ALA A CA 1
ATOM 1142 C C . ALA A 1 147 ? 11.052 -3.156 -24.645 1.00 96.00 147 ALA A C 1
ATOM 1144 O O . ALA A 1 147 ? 12.013 -3.409 -25.373 1.00 96.00 147 ALA A O 1
ATOM 1145 N N . SER A 1 148 ? 9.792 -3.270 -25.078 1.00 95.81 148 SER A N 1
ATOM 1146 C CA . SER A 1 148 ? 9.458 -3.673 -26.447 1.00 95.81 148 SER A CA 1
ATOM 1147 C C . SER A 1 148 ? 9.856 -2.616 -27.483 1.00 95.81 148 SER A C 1
ATOM 1149 O O . SER A 1 148 ? 10.392 -2.962 -28.536 1.00 95.81 148 SER A O 1
ATOM 1151 N N . ASP A 1 149 ? 9.672 -1.335 -27.164 1.00 96.06 149 ASP A N 1
ATOM 1152 C CA . ASP A 1 149 ? 10.053 -0.219 -28.028 1.00 96.06 149 ASP A CA 1
ATOM 1153 C C . ASP A 1 149 ? 11.573 -0.076 -28.103 1.00 96.06 149 ASP A C 1
ATOM 1155 O O . ASP A 1 149 ? 12.119 0.113 -29.188 1.00 96.06 149 ASP A O 1
ATOM 1159 N N . ALA A 1 150 ? 12.273 -0.267 -26.981 1.00 94.88 150 ALA A N 1
ATOM 1160 C CA . ALA A 1 150 ? 13.730 -0.318 -26.951 1.00 94.88 150 ALA A CA 1
ATOM 1161 C C . ALA A 1 150 ? 14.274 -1.455 -27.830 1.00 94.88 150 ALA A C 1
ATOM 1163 O O . ALA A 1 150 ? 15.220 -1.243 -28.587 1.00 94.88 150 ALA A O 1
ATOM 1164 N N . LYS A 1 151 ? 13.644 -2.639 -27.799 1.00 96.44 151 LYS A N 1
ATOM 1165 C CA . LYS A 1 151 ? 14.029 -3.763 -28.663 1.00 96.44 151 LYS A CA 1
ATOM 1166 C C . LYS A 1 151 ? 13.821 -3.442 -30.146 1.00 96.44 151 LYS A C 1
ATOM 1168 O O . LYS A 1 151 ? 14.731 -3.656 -30.940 1.00 96.44 151 LYS A O 1
ATOM 1173 N N . LYS A 1 152 ? 12.673 -2.866 -30.519 1.00 95.44 152 LYS A N 1
ATOM 1174 C CA . LYS A 1 152 ? 12.414 -2.427 -31.905 1.00 95.44 152 LYS A CA 1
ATOM 1175 C C . LYS A 1 152 ? 13.407 -1.358 -32.361 1.00 95.44 152 LYS A C 1
ATOM 1177 O O . LYS A 1 152 ? 13.867 -1.395 -33.497 1.00 95.44 152 LYS A O 1
ATOM 1182 N N . ALA A 1 153 ? 13.746 -0.412 -31.487 1.00 93.62 153 ALA A N 1
ATOM 1183 C CA . ALA A 1 153 ? 14.739 0.617 -31.778 1.00 93.62 153 ALA A CA 1
ATOM 1184 C C . ALA A 1 153 ? 16.138 0.013 -31.979 1.00 93.62 153 ALA A C 1
ATOM 1186 O O . ALA A 1 153 ? 16.858 0.432 -32.883 1.00 93.62 153 ALA A O 1
ATOM 1187 N N . GLN A 1 154 ? 16.503 -0.999 -31.186 1.00 94.56 154 GLN A N 1
ATOM 1188 C CA . GLN A 1 154 ? 17.748 -1.743 -31.361 1.00 94.56 154 GLN A CA 1
ATOM 1189 C C . GLN A 1 154 ? 17.773 -2.501 -32.697 1.00 94.56 154 GLN A C 1
ATOM 1191 O O . GLN A 1 154 ? 18.745 -2.379 -33.438 1.00 94.56 154 GLN A O 1
ATOM 1196 N N . GLU A 1 155 ? 16.701 -3.217 -33.042 1.00 94.31 155 GLU A N 1
ATOM 1197 C CA . GLU A 1 155 ? 16.575 -3.924 -34.326 1.00 94.31 155 GLU A CA 1
ATOM 1198 C C . GLU A 1 155 ? 16.664 -2.949 -35.516 1.00 94.31 155 GLU A C 1
ATOM 1200 O O . GLU A 1 155 ? 17.384 -3.203 -36.483 1.00 94.31 155 GLU A O 1
ATOM 1205 N N . ALA A 1 156 ? 16.011 -1.786 -35.425 1.00 91.50 156 ALA A N 1
ATOM 1206 C CA . ALA A 1 156 ? 16.103 -0.738 -36.440 1.00 91.50 156 ALA A CA 1
ATOM 1207 C C . ALA A 1 156 ? 17.522 -0.153 -36.555 1.00 91.50 156 ALA A C 1
ATOM 1209 O O . ALA A 1 156 ? 17.979 0.136 -37.661 1.00 91.50 156 ALA A O 1
ATOM 1210 N N . ALA A 1 157 ? 18.235 0.008 -35.437 1.00 90.69 157 ALA A N 1
ATOM 1211 C CA . ALA A 1 157 ? 19.619 0.475 -35.434 1.00 90.69 157 ALA A CA 1
ATOM 1212 C C . ALA A 1 157 ? 20.578 -0.553 -36.063 1.00 90.69 157 ALA A C 1
ATOM 1214 O O . ALA A 1 157 ? 21.500 -0.170 -36.788 1.00 90.69 157 ALA A O 1
ATOM 1215 N N . GLU A 1 158 ? 20.354 -1.848 -35.832 1.00 92.56 158 GLU A N 1
ATOM 1216 C CA . GLU A 1 158 ? 21.108 -2.922 -36.485 1.00 92.56 158 GLU A CA 1
ATOM 1217 C C . GLU A 1 158 ? 20.835 -2.978 -37.995 1.00 92.56 158 GLU A C 1
ATOM 1219 O O . GLU A 1 158 ? 21.785 -3.061 -38.779 1.00 92.56 158 GLU A O 1
ATOM 1224 N N . ASP A 1 159 ? 19.576 -2.837 -38.428 1.00 93.50 159 ASP A N 1
ATOM 1225 C CA . ASP A 1 159 ? 19.239 -2.766 -39.859 1.00 93.50 159 ASP A CA 1
ATOM 1226 C C . ASP A 1 159 ? 19.879 -1.536 -40.520 1.00 93.50 159 ASP A C 1
ATOM 1228 O O . ASP A 1 159 ? 20.490 -1.629 -41.589 1.00 93.50 159 ASP A O 1
ATOM 1232 N N . LEU A 1 160 ? 19.836 -0.382 -39.845 1.00 89.19 160 LEU A N 1
ATOM 1233 C CA . LEU A 1 160 ? 20.493 0.842 -40.299 1.00 89.19 160 LEU A CA 1
ATOM 1234 C C . LEU A 1 160 ? 22.005 0.628 -40.472 1.00 89.19 160 LEU A C 1
ATOM 1236 O O . LEU A 1 160 ? 22.562 0.994 -41.509 1.00 89.19 160 LEU A O 1
ATOM 1240 N N . LYS A 1 161 ? 22.669 -0.006 -39.498 1.00 91.12 161 LYS A N 1
ATOM 1241 C CA . LYS A 1 161 ? 24.101 -0.334 -39.563 1.00 91.12 161 LYS A CA 1
ATOM 1242 C C . LYS A 1 161 ? 24.420 -1.228 -40.765 1.00 91.12 161 LYS A C 1
ATOM 1244 O O . LYS A 1 161 ? 25.371 -0.938 -41.494 1.00 91.12 161 LYS A O 1
ATOM 1249 N N . ASN A 1 162 ? 23.612 -2.258 -41.015 1.00 91.00 162 ASN A N 1
ATOM 1250 C CA . ASN A 1 162 ? 23.792 -3.165 -42.153 1.00 91.00 162 ASN A CA 1
ATOM 1251 C C . ASN A 1 162 ? 23.597 -2.447 -43.499 1.00 91.00 162 ASN A C 1
ATOM 1253 O O . ASN A 1 162 ? 24.382 -2.642 -44.435 1.00 91.00 162 ASN A O 1
ATOM 1257 N N . ARG A 1 163 ? 22.603 -1.554 -43.598 1.00 88.44 163 ARG A N 1
ATOM 1258 C CA . ARG A 1 163 ? 22.392 -0.722 -44.795 1.00 88.44 163 ARG A CA 1
ATOM 1259 C C . ARG A 1 163 ? 23.548 0.242 -45.027 1.00 88.44 163 ARG A C 1
ATOM 1261 O O . ARG A 1 163 ? 24.041 0.321 -46.150 1.00 88.44 163 ARG A O 1
ATOM 1268 N N . PHE A 1 164 ? 24.030 0.923 -43.987 1.00 88.81 164 PHE A N 1
ATOM 1269 C CA . PHE A 1 164 ? 25.196 1.802 -44.098 1.00 88.81 164 PHE A CA 1
ATOM 1270 C C . PHE A 1 164 ? 26.444 1.043 -44.539 1.00 88.81 164 PHE A C 1
ATOM 1272 O O . PHE A 1 164 ? 27.160 1.520 -45.415 1.00 88.81 164 PHE A O 1
ATOM 1279 N N . GLN A 1 165 ? 26.683 -0.153 -43.999 1.00 88.12 165 GLN A N 1
ATOM 1280 C CA . GLN A 1 165 ? 27.805 -0.992 -44.413 1.00 88.12 165 GLN A CA 1
ATOM 1281 C C . GLN A 1 165 ? 27.685 -1.421 -45.884 1.00 88.12 165 GLN A C 1
ATOM 1283 O O . GLN A 1 165 ? 28.682 -1.419 -46.605 1.00 88.12 165 GLN A O 1
ATOM 1288 N N . THR A 1 166 ? 26.473 -1.724 -46.354 1.00 87.56 166 THR A N 1
ATOM 1289 C CA . THR A 1 166 ? 26.213 -2.067 -47.762 1.00 87.56 166 THR A CA 1
ATOM 1290 C C . THR A 1 166 ? 26.453 -0.872 -48.688 1.00 87.56 166 THR A C 1
ATOM 1292 O O . THR A 1 166 ? 27.139 -1.003 -49.701 1.00 87.56 166 THR A O 1
ATOM 1295 N N . ILE A 1 167 ? 25.948 0.312 -48.326 1.00 87.81 167 ILE A N 1
ATOM 1296 C CA . ILE A 1 167 ? 26.171 1.556 -49.081 1.00 87.81 167 ILE A CA 1
ATOM 1297 C C . ILE A 1 167 ? 27.661 1.911 -49.104 1.00 87.81 167 ILE A C 1
ATOM 1299 O O . ILE A 1 167 ? 28.187 2.267 -50.157 1.00 87.81 167 ILE A O 1
ATOM 1303 N N . ALA A 1 168 ? 28.357 1.775 -47.973 1.00 86.19 168 ALA A N 1
ATOM 1304 C CA . ALA A 1 168 ? 29.792 2.014 -47.887 1.00 86.19 168 ALA A CA 1
ATOM 1305 C C . ALA A 1 168 ? 30.572 1.083 -48.827 1.00 86.19 168 ALA A C 1
ATOM 1307 O O . ALA A 1 168 ? 31.429 1.557 -49.569 1.00 86.19 168 ALA A O 1
ATOM 1308 N N . TRP A 1 169 ? 30.235 -0.212 -48.865 1.00 88.31 169 TRP A N 1
ATOM 1309 C CA . TRP A 1 169 ? 30.834 -1.167 -49.803 1.00 88.31 169 TRP A CA 1
ATOM 1310 C C . TRP A 1 169 ? 30.556 -0.822 -51.266 1.00 88.31 169 TRP A C 1
ATOM 1312 O O . TRP A 1 169 ? 31.476 -0.877 -52.080 1.00 88.31 169 TRP A O 1
ATOM 1322 N N . LEU A 1 170 ? 29.325 -0.430 -51.605 1.00 87.44 170 LEU A N 1
ATOM 1323 C CA . LEU A 1 170 ? 28.974 0.003 -52.961 1.00 87.44 170 LEU A CA 1
ATOM 1324 C C . LEU A 1 170 ? 29.752 1.255 -53.382 1.00 87.44 170 LEU A C 1
ATOM 1326 O O . LEU A 1 170 ? 30.263 1.309 -54.499 1.00 87.44 170 LEU A O 1
ATOM 1330 N N . ALA A 1 171 ? 29.894 2.236 -52.490 1.00 84.81 171 ALA A N 1
ATOM 1331 C CA . ALA A 1 171 ? 30.691 3.432 -52.748 1.00 84.81 171 ALA A CA 1
ATOM 1332 C C . ALA A 1 171 ? 32.175 3.086 -52.967 1.00 84.81 171 ALA A C 1
ATOM 1334 O O . ALA A 1 171 ? 32.798 3.588 -53.905 1.00 84.81 171 ALA A O 1
ATOM 1335 N N . LEU A 1 172 ? 32.728 2.183 -52.151 1.00 85.38 172 LEU A N 1
ATOM 1336 C CA . LEU A 1 172 ? 34.112 1.715 -52.271 1.00 85.38 172 LEU A CA 1
ATOM 1337 C C . LEU A 1 172 ? 34.339 0.938 -53.575 1.00 85.38 172 LEU A C 1
ATOM 1339 O O . LEU A 1 172 ? 35.339 1.157 -54.256 1.00 85.38 172 LEU A O 1
ATOM 1343 N N . ALA A 1 173 ? 33.387 0.088 -53.966 1.00 86.88 173 ALA A N 1
ATOM 1344 C CA . ALA A 1 173 ? 33.410 -0.618 -55.243 1.00 86.88 173 ALA A CA 1
ATOM 1345 C C . ALA A 1 173 ? 33.334 0.356 -56.430 1.00 86.88 173 ALA A C 1
ATOM 1347 O O . ALA A 1 173 ? 34.114 0.228 -57.372 1.00 86.88 173 ALA A O 1
ATOM 1348 N N . GLY A 1 174 ? 32.461 1.367 -56.366 1.00 88.00 174 GLY A N 1
ATOM 1349 C CA . GLY A 1 174 ? 32.355 2.410 -57.390 1.00 88.00 174 GLY A CA 1
ATOM 1350 C C . GLY A 1 174 ? 33.652 3.204 -57.572 1.00 88.00 174 GLY A C 1
ATOM 1351 O O . GLY A 1 174 ? 34.081 3.431 -58.704 1.00 88.00 174 GLY A O 1
ATOM 1352 N N . LEU A 1 175 ? 34.325 3.558 -56.469 1.00 87.50 175 LEU A N 1
ATOM 1353 C CA . LEU A 1 175 ? 35.660 4.169 -56.504 1.00 87.50 175 LEU A CA 1
ATOM 1354 C C . LEU A 1 175 ? 36.720 3.218 -57.078 1.00 87.50 175 LEU A C 1
ATOM 1356 O O . LEU A 1 175 ? 37.588 3.644 -57.835 1.00 87.50 175 LEU A O 1
ATOM 1360 N N . GLY A 1 176 ? 36.648 1.925 -56.761 1.00 87.44 176 GLY A N 1
ATOM 1361 C CA . GLY A 1 176 ? 37.535 0.916 -57.341 1.00 87.44 176 GLY A CA 1
ATOM 1362 C C . GLY A 1 176 ? 37.386 0.812 -58.861 1.00 87.44 176 GLY A C 1
ATOM 1363 O O . GLY A 1 176 ? 38.385 0.812 -59.578 1.00 87.44 176 GLY A O 1
ATOM 1364 N N . VAL A 1 177 ? 36.148 0.792 -59.364 1.00 89.19 177 VAL A N 1
ATOM 1365 C CA . VAL A 1 177 ? 35.853 0.750 -60.806 1.00 89.19 177 VAL A CA 1
ATOM 1366 C C . VAL A 1 177 ? 36.346 2.015 -61.510 1.00 89.19 177 VAL A C 1
ATOM 1368 O O . VAL A 1 177 ? 36.939 1.914 -62.584 1.00 89.19 177 VAL A O 1
ATOM 1371 N N . SER A 1 178 ? 36.157 3.198 -60.917 1.00 82.94 178 SER A N 1
ATOM 1372 C CA . SER A 1 178 ? 36.624 4.450 -61.525 1.00 82.94 178 SER A CA 1
ATOM 1373 C C . SER A 1 178 ? 38.153 4.530 -61.579 1.00 82.94 178 SER A C 1
ATOM 1375 O O . SER A 1 178 ? 38.710 4.865 -62.626 1.00 82.94 178 SER A O 1
ATOM 1377 N N . LEU A 1 179 ? 38.846 4.135 -60.506 1.00 88.88 179 LEU A N 1
ATOM 1378 C CA . LEU A 1 179 ? 40.308 4.042 -60.491 1.00 88.88 179 LEU A CA 1
ATOM 1379 C C . LEU A 1 179 ? 40.825 3.005 -61.496 1.00 88.88 179 LEU A C 1
ATOM 1381 O O . LEU A 1 179 ? 41.803 3.267 -62.198 1.00 88.88 179 LEU A O 1
ATOM 1385 N N . PHE A 1 180 ? 40.153 1.857 -61.612 1.00 90.88 180 PHE A N 1
ATOM 1386 C CA . PHE A 1 180 ? 40.499 0.830 -62.591 1.00 90.88 180 PHE A CA 1
ATOM 1387 C C . PHE A 1 180 ? 40.321 1.325 -64.030 1.00 90.88 180 PHE A C 1
ATOM 1389 O O . PHE A 1 180 ? 41.199 1.103 -64.859 1.00 90.88 180 PHE A O 1
ATOM 1396 N N . ALA A 1 181 ? 39.238 2.046 -64.332 1.00 87.81 181 ALA A N 1
ATOM 1397 C CA . ALA A 1 181 ? 39.011 2.628 -65.653 1.00 87.81 181 ALA A CA 1
ATOM 1398 C C . ALA A 1 181 ? 40.090 3.661 -66.022 1.00 87.81 181 ALA A C 1
ATOM 1400 O O . ALA A 1 181 ? 40.594 3.651 -67.149 1.00 87.81 181 ALA A O 1
ATOM 1401 N N . ILE A 1 182 ? 40.498 4.509 -65.069 1.00 89.75 182 ILE A N 1
ATOM 1402 C CA . ILE A 1 182 ? 41.608 5.456 -65.257 1.00 89.75 182 ILE A CA 1
ATOM 1403 C C . ILE A 1 182 ? 42.908 4.695 -65.546 1.00 89.75 182 ILE A C 1
ATOM 1405 O O . ILE A 1 182 ? 43.585 4.990 -66.532 1.00 89.75 182 ILE A O 1
ATOM 1409 N N . TYR A 1 183 ? 43.236 3.684 -64.735 1.00 91.75 183 TYR A N 1
ATOM 1410 C CA . TYR A 1 183 ? 44.423 2.852 -64.938 1.00 91.75 183 TYR A CA 1
ATOM 1411 C C . TYR A 1 183 ? 44.414 2.154 -66.305 1.00 91.75 183 TYR A C 1
ATOM 1413 O O . TYR A 1 183 ? 45.405 2.208 -67.033 1.00 91.75 183 TYR A O 1
ATOM 1421 N N . PHE A 1 184 ? 43.289 1.545 -66.684 1.00 91.44 184 PHE A N 1
ATOM 1422 C CA . PHE A 1 184 ? 43.124 0.860 -67.963 1.00 91.44 184 PHE A CA 1
ATOM 1423 C C . PHE A 1 184 ? 43.301 1.818 -69.146 1.00 91.44 184 PHE A C 1
ATOM 1425 O O . PHE A 1 184 ? 43.991 1.487 -70.107 1.00 91.44 184 PHE A O 1
ATOM 1432 N N . THR A 1 185 ? 42.760 3.035 -69.046 1.00 89.81 185 THR A N 1
ATOM 1433 C CA . THR A 1 185 ? 42.925 4.077 -70.072 1.00 89.81 185 THR A CA 1
ATOM 1434 C C . THR A 1 185 ? 44.397 4.458 -70.246 1.00 89.81 185 THR A C 1
ATOM 1436 O O . THR A 1 185 ? 44.888 4.511 -71.374 1.00 89.81 185 THR A O 1
ATOM 1439 N N . ILE A 1 186 ? 45.130 4.649 -69.142 1.00 89.38 186 ILE A N 1
ATOM 1440 C CA . ILE A 1 186 ? 46.573 4.939 -69.169 1.00 89.38 186 ILE A CA 1
ATOM 1441 C C . ILE A 1 186 ? 47.353 3.766 -69.776 1.00 89.38 186 ILE A C 1
ATOM 1443 O O . ILE A 1 186 ? 48.219 3.973 -70.623 1.00 89.38 186 ILE A O 1
ATOM 1447 N N . PHE A 1 187 ? 47.039 2.532 -69.379 1.00 90.31 187 PHE A N 1
ATOM 1448 C CA . PHE A 1 187 ? 47.714 1.334 -69.874 1.00 90.31 187 PHE A CA 1
ATOM 1449 C C . PHE A 1 187 ? 47.498 1.120 -71.379 1.00 90.31 187 PHE A C 1
ATOM 1451 O O . PHE A 1 187 ? 48.455 0.867 -72.113 1.00 90.31 187 PHE A O 1
ATOM 1458 N N . CYS A 1 188 ? 46.258 1.252 -71.859 1.00 89.44 188 CYS A N 1
ATOM 1459 C CA . CYS A 1 188 ? 45.941 1.162 -73.283 1.00 89.44 188 CYS A CA 1
ATOM 1460 C C . CYS A 1 188 ? 46.614 2.278 -74.092 1.00 89.44 188 CYS A C 1
ATOM 1462 O O . CYS A 1 188 ? 47.154 1.988 -75.159 1.00 89.44 188 CYS A O 1
ATOM 1464 N N . GLY A 1 189 ? 46.643 3.512 -73.573 1.00 86.44 189 GLY A N 1
ATOM 1465 C CA . GLY A 1 189 ? 47.368 4.627 -74.191 1.00 86.44 189 GLY A CA 1
ATOM 1466 C C . GLY A 1 189 ? 48.867 4.347 -74.302 1.00 86.44 189 GLY A C 1
ATOM 1467 O O . GLY A 1 189 ? 49.430 4.409 -75.390 1.00 86.44 189 GLY A O 1
ATOM 1468 N N . TRP A 1 190 ? 49.493 3.904 -73.208 1.00 87.19 190 TRP A N 1
ATOM 1469 C CA . TRP A 1 190 ? 50.912 3.549 -73.202 1.00 87.19 190 TRP A CA 1
ATOM 1470 C C . TRP A 1 190 ? 51.239 2.408 -74.173 1.00 87.19 190 TRP A C 1
ATOM 1472 O O . TRP A 1 190 ? 52.255 2.448 -74.865 1.00 87.19 190 TRP A O 1
ATOM 1482 N N . ARG A 1 191 ? 50.366 1.398 -74.282 1.00 86.06 191 ARG A N 1
ATOM 1483 C CA . ARG A 1 191 ? 50.536 0.306 -75.250 1.00 86.06 191 ARG A CA 1
ATOM 1484 C C . ARG A 1 191 ? 50.430 0.800 -76.696 1.00 86.06 191 ARG A C 1
ATOM 1486 O O . ARG A 1 191 ? 51.207 0.345 -77.536 1.00 86.06 191 ARG A O 1
ATOM 1493 N N . ALA A 1 192 ? 49.496 1.705 -76.985 1.00 84.19 192 ALA A N 1
ATOM 1494 C CA . ALA A 1 192 ? 49.359 2.309 -78.306 1.00 84.19 192 ALA A CA 1
ATOM 1495 C C . ALA A 1 192 ? 50.616 3.116 -78.674 1.00 84.19 192 ALA A C 1
ATOM 1497 O O . ALA A 1 192 ? 51.198 2.884 -79.737 1.00 84.19 192 ALA A O 1
ATOM 1498 N N . ASP A 1 193 ? 51.114 3.948 -77.758 1.00 84.06 193 ASP A N 1
ATOM 1499 C CA . ASP A 1 193 ? 52.344 4.722 -77.953 1.00 84.06 193 ASP A CA 1
ATOM 1500 C C . ASP A 1 193 ? 53.563 3.815 -78.157 1.00 84.06 193 ASP A C 1
ATOM 1502 O O . ASP A 1 193 ? 54.348 4.018 -79.084 1.00 84.06 193 ASP A O 1
ATOM 1506 N N . MET A 1 194 ? 53.695 2.757 -77.353 1.00 80.19 194 MET A N 1
ATOM 1507 C CA . MET A 1 194 ? 54.768 1.774 -77.513 1.00 80.19 194 MET A CA 1
ATOM 1508 C C . MET A 1 194 ? 54.689 1.057 -78.861 1.00 80.19 194 MET A C 1
ATOM 1510 O O . MET A 1 194 ? 55.728 0.833 -79.476 1.00 80.19 194 MET A O 1
ATOM 1514 N N . SER A 1 195 ? 53.493 0.731 -79.361 1.00 81.75 195 SER A N 1
ATOM 1515 C CA . SER A 1 195 ? 53.346 0.131 -80.693 1.00 81.75 195 SER A CA 1
ATOM 1516 C C . SER A 1 195 ? 53.767 1.089 -81.816 1.00 81.75 195 SER A C 1
ATOM 1518 O O . SER A 1 195 ? 54.429 0.666 -82.762 1.00 81.75 195 SER A O 1
ATOM 1520 N N . ALA A 1 196 ? 53.487 2.389 -81.670 1.00 80.12 196 ALA A N 1
ATOM 1521 C CA . ALA A 1 196 ? 53.927 3.414 -82.614 1.00 80.12 196 ALA A CA 1
ATOM 1522 C C . ALA A 1 196 ? 55.450 3.631 -82.567 1.00 80.12 196 ALA A C 1
ATOM 1524 O O . ALA A 1 196 ? 56.092 3.784 -83.608 1.00 80.12 196 ALA A O 1
ATOM 1525 N N . VAL A 1 197 ? 56.047 3.609 -81.372 1.00 80.12 197 VAL A N 1
ATOM 1526 C CA . VAL A 1 197 ? 57.504 3.677 -81.191 1.00 80.12 197 VAL A CA 1
ATOM 1527 C C . VAL A 1 197 ? 58.180 2.441 -81.782 1.00 80.12 197 VAL A C 1
ATOM 1529 O O . VAL A 1 197 ? 59.165 2.584 -82.498 1.00 80.12 197 VAL A O 1
ATOM 1532 N N . TRP A 1 198 ? 57.635 1.244 -81.559 1.00 75.25 198 TRP A N 1
ATOM 1533 C CA . TRP A 1 198 ? 58.149 0.012 -82.163 1.00 75.25 198 TRP A CA 1
ATOM 1534 C C . TRP A 1 198 ? 58.070 0.026 -83.690 1.00 75.25 198 TRP A C 1
ATOM 1536 O O . TRP A 1 198 ? 59.027 -0.398 -84.330 1.00 75.25 198 TRP A O 1
ATOM 1546 N N . GLY A 1 199 ? 56.996 0.571 -84.272 1.00 76.31 199 GLY A N 1
ATOM 1547 C CA . GLY A 1 199 ? 56.907 0.795 -85.718 1.00 76.31 199 GLY A CA 1
ATOM 1548 C C . GLY A 1 199 ? 58.042 1.687 -86.229 1.00 76.31 199 GLY A C 1
ATOM 1549 O O . GLY A 1 199 ? 58.785 1.294 -87.121 1.00 76.31 199 GLY A O 1
ATOM 1550 N N . LYS A 1 200 ? 58.283 2.827 -85.570 1.00 80.62 200 LYS A N 1
ATOM 1551 C CA . LYS A 1 200 ? 59.389 3.736 -85.926 1.00 80.62 200 LYS A CA 1
ATOM 1552 C C . LYS A 1 200 ? 60.779 3.131 -85.708 1.00 80.62 200 LYS A C 1
ATOM 1554 O O . LYS A 1 200 ? 61.716 3.470 -86.432 1.00 80.62 200 LYS A O 1
ATOM 1559 N N . ILE A 1 201 ? 60.935 2.266 -84.705 1.00 73.69 201 ILE A N 1
ATOM 1560 C CA . ILE A 1 201 ? 62.178 1.522 -84.465 1.00 73.69 201 ILE A CA 1
ATOM 1561 C C . ILE A 1 201 ? 62.388 0.476 -85.562 1.00 73.69 201 ILE A C 1
ATOM 1563 O O . ILE A 1 201 ? 63.516 0.327 -86.018 1.00 73.69 201 ILE A O 1
ATOM 1567 N N . ALA A 1 202 ? 61.339 -0.207 -86.023 1.00 72.62 202 ALA A N 1
ATOM 1568 C CA . ALA A 1 202 ? 61.423 -1.130 -87.153 1.00 72.62 202 ALA A CA 1
ATOM 1569 C C . ALA A 1 202 ? 61.794 -0.394 -88.454 1.00 72.62 202 ALA A C 1
ATOM 1571 O O . ALA A 1 202 ? 62.707 -0.826 -89.159 1.00 72.62 202 ALA A O 1
ATOM 1572 N N . ASP A 1 203 ? 61.188 0.771 -88.703 1.00 76.19 203 ASP A N 1
ATOM 1573 C CA . ASP A 1 203 ? 61.535 1.633 -89.838 1.00 76.19 203 ASP A CA 1
ATOM 1574 C C . ASP A 1 203 ? 62.994 2.117 -89.741 1.00 76.19 203 ASP A C 1
ATOM 1576 O O . ASP A 1 203 ? 63.751 2.044 -90.710 1.00 76.19 203 ASP A O 1
ATOM 1580 N N . SER A 1 204 ? 63.448 2.522 -88.550 1.00 72.25 204 SER A N 1
ATOM 1581 C CA . SER A 1 204 ? 64.847 2.919 -88.317 1.00 72.25 204 SER A CA 1
ATOM 1582 C C . SER A 1 204 ? 65.832 1.748 -88.420 1.00 72.25 204 SER A C 1
ATOM 1584 O O . SER A 1 204 ? 66.968 1.926 -88.850 1.00 72.25 204 SER A O 1
ATOM 1586 N N . ALA A 1 205 ? 65.423 0.534 -88.048 1.00 65.94 205 ALA A N 1
ATOM 1587 C CA . ALA A 1 205 ? 66.241 -0.665 -88.203 1.00 65.94 205 ALA A CA 1
ATOM 1588 C C . ALA A 1 205 ? 66.405 -1.041 -89.684 1.00 65.94 205 ALA A C 1
ATOM 1590 O O . ALA A 1 205 ? 67.487 -1.468 -90.088 1.00 65.94 205 ALA A O 1
ATOM 1591 N N . SER A 1 206 ? 65.367 -0.830 -90.501 1.00 69.75 206 SER A N 1
ATOM 1592 C CA . SER A 1 206 ? 65.434 -1.041 -91.950 1.00 69.75 206 SER A CA 1
ATOM 1593 C C . SER A 1 206 ? 66.367 -0.038 -92.645 1.00 69.75 206 SER A C 1
ATOM 1595 O O . SER A 1 206 ? 67.219 -0.451 -93.432 1.00 69.75 206 SER A O 1
ATOM 1597 N N . SER A 1 207 ? 66.336 1.241 -92.252 1.00 68.56 207 SER A N 1
ATOM 1598 C CA . SER A 1 207 ? 67.270 2.254 -92.768 1.00 68.56 207 SER A CA 1
ATOM 1599 C C . SER A 1 207 ? 68.707 2.069 -92.255 1.00 68.56 207 SER A C 1
ATOM 1601 O O . SER A 1 207 ? 69.660 2.309 -92.995 1.00 68.56 207 SER A O 1
ATOM 1603 N N . MET A 1 208 ? 68.908 1.545 -91.038 1.00 61.12 208 MET A N 1
ATOM 1604 C CA . MET A 1 208 ? 70.231 1.085 -90.578 1.00 61.12 208 MET A CA 1
ATOM 1605 C C . MET A 1 208 ? 70.741 -0.133 -91.364 1.00 61.12 208 MET A C 1
ATOM 1607 O O . MET A 1 208 ? 71.954 -0.269 -91.543 1.00 61.12 208 MET A O 1
ATOM 1611 N N . GLY A 1 209 ? 69.848 -0.997 -91.854 1.00 65.06 209 GLY A N 1
ATOM 1612 C CA . GLY A 1 209 ? 70.182 -2.086 -92.776 1.00 65.06 209 GLY A CA 1
ATOM 1613 C C . GLY A 1 209 ? 70.763 -1.570 -94.095 1.00 65.06 209 GLY A C 1
ATOM 1614 O O . GLY A 1 209 ? 71.835 -2.023 -94.500 1.00 65.06 209 GLY A O 1
ATOM 1615 N N . GLU A 1 210 ? 70.126 -0.562 -94.699 1.00 61.69 210 GLU A N 1
ATOM 1616 C CA . GLU A 1 210 ? 70.614 0.109 -95.916 1.00 61.69 210 GLU A CA 1
ATOM 1617 C C . GLU A 1 210 ? 71.932 0.872 -95.688 1.00 61.69 210 GLU A C 1
ATOM 1619 O O . GLU A 1 210 ? 72.856 0.809 -96.510 1.00 61.69 210 GLU A O 1
ATOM 1624 N N . LEU A 1 211 ? 72.076 1.538 -94.536 1.00 58.03 211 LEU A N 1
ATOM 1625 C CA . LEU A 1 211 ? 73.309 2.245 -94.179 1.00 58.03 211 LEU A CA 1
ATOM 1626 C C . LEU A 1 211 ? 74.489 1.273 -94.007 1.00 58.03 211 LEU A C 1
ATOM 1628 O O . LEU A 1 211 ? 75.611 1.572 -94.415 1.00 58.03 211 LEU A O 1
ATOM 1632 N N . LYS A 1 212 ? 74.243 0.078 -93.454 1.00 56.53 212 LYS A N 1
ATOM 1633 C CA . LYS A 1 212 ? 75.266 -0.963 -93.284 1.00 56.53 212 LYS A CA 1
ATOM 1634 C C . LYS A 1 212 ? 75.749 -1.526 -94.625 1.00 56.53 212 LYS A C 1
ATOM 1636 O O . LYS A 1 212 ? 76.942 -1.799 -94.754 1.00 56.53 212 LYS A O 1
ATOM 1641 N N . SER A 1 213 ? 74.875 -1.645 -95.628 1.00 58.97 213 SER A N 1
ATOM 1642 C CA . SER A 1 213 ? 75.289 -1.995 -96.997 1.00 58.97 213 SER A CA 1
ATOM 1643 C C . SER A 1 213 ? 76.133 -0.901 -97.659 1.00 58.97 213 SER A C 1
ATOM 1645 O O . SER A 1 213 ? 77.151 -1.219 -98.267 1.00 58.97 213 SER A O 1
ATOM 1647 N N . SER A 1 214 ? 75.796 0.380 -97.468 1.00 59.03 214 SER A N 1
ATOM 1648 C CA . SER A 1 214 ? 76.574 1.501 -98.025 1.00 59.03 214 SER A CA 1
ATOM 1649 C C . SER A 1 214 ? 77.957 1.660 -97.367 1.00 59.03 214 SER A C 1
ATOM 1651 O O . SER A 1 214 ? 78.945 1.939 -98.046 1.00 59.03 214 SER A O 1
ATOM 1653 N N . VAL A 1 215 ? 78.074 1.406 -96.058 1.00 58.38 215 VAL A N 1
ATOM 1654 C CA . VAL A 1 215 ? 79.375 1.390 -95.361 1.00 58.38 215 VAL A CA 1
ATOM 1655 C C . VAL A 1 215 ? 80.231 0.183 -95.777 1.00 58.38 215 VAL A C 1
ATOM 1657 O O . VAL A 1 215 ? 81.454 0.301 -95.841 1.00 58.38 215 VAL A O 1
ATOM 1660 N N . GLY A 1 216 ? 79.612 -0.954 -96.115 1.00 59.78 216 GLY A N 1
ATOM 1661 C CA . GLY A 1 216 ? 80.310 -2.134 -96.638 1.00 59.78 216 GLY A CA 1
ATOM 1662 C C . GLY A 1 216 ? 80.976 -1.902 -98.001 1.00 59.78 216 GLY A C 1
ATOM 1663 O O . GLY A 1 216 ? 82.098 -2.363 -98.212 1.00 59.78 216 GLY A O 1
ATOM 1664 N N . ASP A 1 217 ? 80.336 -1.142 -98.894 1.00 59.94 217 ASP A N 1
ATOM 1665 C CA . ASP A 1 217 ? 80.922 -0.779 -100.192 1.00 59.94 217 ASP A CA 1
ATOM 1666 C C . ASP A 1 217 ? 82.027 0.278 -100.066 1.00 59.94 217 ASP A C 1
ATOM 1668 O O . ASP A 1 217 ? 83.077 0.135 -100.694 1.00 59.94 217 ASP A O 1
ATOM 1672 N N . ASN A 1 218 ? 81.874 1.259 -99.170 1.00 60.75 218 ASN A N 1
ATOM 1673 C CA . ASN A 1 218 ? 82.934 2.235 -98.889 1.00 60.75 218 ASN A CA 1
ATOM 1674 C C . ASN A 1 218 ? 84.180 1.594 -98.245 1.00 60.75 218 ASN A C 1
ATOM 1676 O O . ASN A 1 218 ? 85.300 2.055 -98.467 1.00 60.75 218 ASN A O 1
ATOM 1680 N N . GLY A 1 219 ? 84.013 0.507 -97.480 1.00 62.97 219 GLY A N 1
ATOM 1681 C CA . GLY A 1 219 ? 85.128 -0.268 -96.925 1.00 62.97 219 GLY A CA 1
ATOM 1682 C C . GLY A 1 219 ? 86.045 -0.856 -98.004 1.00 62.97 219 GLY A C 1
ATOM 1683 O O . GLY A 1 219 ? 87.266 -0.786 -97.868 1.00 62.97 219 GLY A O 1
ATOM 1684 N N . LYS A 1 220 ? 85.474 -1.336 -99.118 1.00 67.81 220 LYS A N 1
ATOM 1685 C CA . LYS A 1 220 ? 86.240 -1.839 -100.274 1.00 67.81 220 LYS A CA 1
ATOM 1686 C C . LYS A 1 220 ? 86.989 -0.718 -100.997 1.00 67.81 220 LYS A C 1
ATOM 1688 O O . LYS A 1 220 ? 88.127 -0.908 -101.417 1.00 67.81 220 LYS A O 1
ATOM 1693 N N . THR A 1 221 ? 86.389 0.469 -101.093 1.00 68.69 221 THR A N 1
ATOM 1694 C CA . THR A 1 221 ? 87.024 1.643 -101.715 1.00 68.69 221 THR A CA 1
ATOM 1695 C C . THR A 1 221 ? 88.219 2.145 -100.900 1.00 68.69 221 THR A C 1
ATOM 1697 O O . THR A 1 221 ? 89.221 2.582 -101.466 1.00 68.69 221 THR A O 1
ATOM 1700 N N . ILE A 1 222 ? 88.147 2.060 -99.567 1.00 68.25 222 ILE A N 1
ATOM 1701 C CA . ILE A 1 222 ? 89.261 2.416 -98.675 1.00 68.25 222 ILE A CA 1
ATOM 1702 C C . ILE A 1 222 ? 90.413 1.408 -98.811 1.00 68.25 222 ILE A C 1
ATOM 1704 O O . ILE A 1 222 ? 91.578 1.811 -98.843 1.00 68.25 222 ILE A O 1
ATOM 1708 N N . GLU A 1 223 ? 90.116 0.116 -98.949 1.00 73.38 223 GLU A N 1
ATOM 1709 C C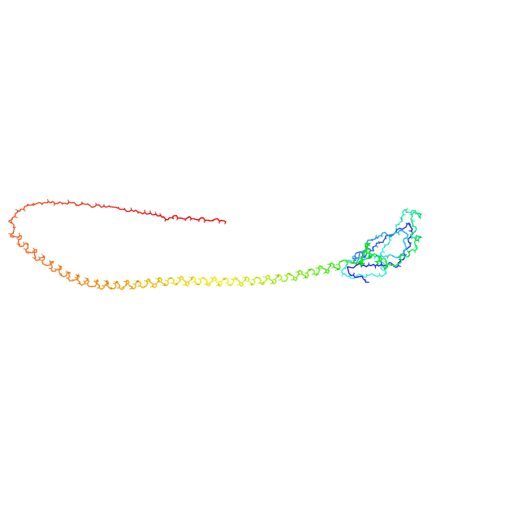A . GLU A 1 223 ? 91.128 -0.926 -99.167 1.00 73.38 223 GLU A CA 1
ATOM 1710 C C . GLU A 1 223 ? 91.846 -0.752 -100.522 1.00 73.38 223 GLU A C 1
ATOM 1712 O O . GLU A 1 223 ? 93.075 -0.833 -100.600 1.00 73.38 223 GLU A O 1
ATOM 1717 N N . GLU A 1 224 ? 91.106 -0.381 -101.572 1.00 75.38 224 GLU A N 1
ATOM 1718 C CA . GLU A 1 224 ? 91.659 -0.058 -102.893 1.00 75.38 224 GLU A CA 1
ATOM 1719 C C . GLU A 1 224 ? 92.535 1.209 -102.874 1.00 75.38 224 GLU A C 1
ATOM 1721 O O . GLU A 1 224 ? 93.644 1.211 -103.420 1.00 75.38 224 GLU A O 1
ATOM 1726 N N . MET A 1 225 ? 92.098 2.271 -102.185 1.00 74.06 225 MET A N 1
ATOM 1727 C CA . MET A 1 225 ? 92.905 3.485 -102.001 1.00 74.06 225 MET A CA 1
ATOM 1728 C C . MET A 1 225 ? 94.184 3.218 -101.197 1.00 74.06 225 MET A C 1
ATOM 1730 O O . MET A 1 225 ? 95.235 3.776 -101.512 1.00 74.06 225 MET A O 1
ATOM 1734 N N . THR A 1 226 ? 94.131 2.325 -100.208 1.00 78.25 226 THR A N 1
ATOM 1735 C CA . THR A 1 226 ? 95.305 1.945 -99.404 1.00 78.25 226 THR A CA 1
ATOM 1736 C C . THR A 1 226 ? 96.339 1.184 -100.243 1.00 78.25 226 THR A C 1
ATOM 1738 O O . THR A 1 226 ? 97.541 1.427 -100.122 1.00 78.25 226 THR A O 1
ATOM 1741 N N . ASN A 1 227 ? 95.891 0.313 -101.153 1.00 79.62 227 ASN A N 1
ATOM 1742 C CA . ASN A 1 227 ? 96.776 -0.386 -102.090 1.00 79.62 227 ASN A CA 1
ATOM 1743 C C . ASN A 1 227 ? 97.385 0.561 -103.137 1.00 79.62 227 ASN A C 1
ATOM 1745 O O . ASN A 1 227 ? 98.566 0.430 -103.461 1.00 79.62 227 ASN A O 1
ATOM 1749 N N . ARG A 1 228 ? 96.626 1.562 -103.609 1.00 79.50 228 ARG A N 1
ATOM 1750 C CA . ARG A 1 228 ? 97.164 2.629 -104.472 1.00 79.50 228 ARG A CA 1
ATOM 1751 C C . ARG A 1 228 ? 98.207 3.485 -103.758 1.00 79.50 228 ARG A C 1
ATOM 1753 O O . ARG A 1 228 ? 99.216 3.817 -104.370 1.00 79.50 228 ARG A O 1
ATOM 1760 N N . LEU A 1 229 ? 98.005 3.800 -102.477 1.00 78.94 229 LEU A N 1
ATOM 1761 C CA . LEU A 1 229 ? 98.995 4.534 -101.685 1.00 78.94 229 LEU A CA 1
ATOM 1762 C C . LEU A 1 229 ? 100.304 3.755 -101.537 1.00 78.94 229 LEU A C 1
ATOM 1764 O O . LEU A 1 229 ? 101.359 4.341 -101.739 1.00 78.94 229 LEU A O 1
ATOM 1768 N N . LYS A 1 230 ? 100.258 2.440 -101.289 1.00 79.88 230 LYS A N 1
ATOM 1769 C CA . LYS A 1 230 ? 101.476 1.609 -101.248 1.00 79.88 230 LYS A CA 1
ATOM 1770 C C . LYS A 1 230 ? 102.214 1.558 -102.589 1.00 79.88 230 LYS A C 1
ATOM 1772 O O . LYS A 1 230 ? 103.440 1.561 -102.605 1.00 79.88 230 LYS A O 1
ATOM 1777 N N . ALA A 1 231 ? 101.481 1.519 -103.704 1.00 77.38 231 ALA A N 1
ATOM 1778 C CA . ALA A 1 231 ? 102.081 1.562 -105.037 1.00 77.38 231 ALA A CA 1
ATOM 1779 C C . ALA A 1 231 ? 102.753 2.920 -105.316 1.00 77.38 231 ALA A C 1
ATOM 1781 O O . ALA A 1 231 ? 103.884 2.958 -105.794 1.00 77.38 231 ALA A O 1
ATOM 1782 N N . LEU A 1 232 ? 102.091 4.020 -104.944 1.00 79.25 232 LEU A N 1
ATOM 1783 C CA . LEU A 1 232 ? 102.639 5.375 -105.054 1.00 79.25 232 LEU A CA 1
ATOM 1784 C C . LEU A 1 232 ? 103.828 5.606 -104.114 1.00 79.25 232 LEU A C 1
ATOM 1786 O O . LEU A 1 232 ? 104.755 6.321 -104.473 1.00 79.25 232 LEU A O 1
ATOM 1790 N N . GLU A 1 233 ? 103.842 5.002 -102.928 1.00 78.31 233 GLU A N 1
ATOM 1791 C CA . GLU A 1 233 ? 104.960 5.111 -101.985 1.00 78.31 233 GLU A CA 1
ATOM 1792 C C . GLU A 1 233 ? 106.221 4.418 -102.530 1.00 78.31 233 GLU A C 1
ATOM 1794 O O . GLU A 1 233 ? 107.309 4.991 -102.465 1.00 78.31 233 GLU A O 1
ATOM 1799 N N . ALA A 1 234 ? 106.068 3.262 -103.191 1.00 76.12 234 ALA A N 1
ATOM 1800 C CA . ALA A 1 234 ? 107.157 2.606 -103.919 1.00 76.12 234 ALA A CA 1
ATOM 1801 C C . ALA A 1 234 ? 107.664 3.450 -105.108 1.00 76.12 234 ALA A C 1
ATOM 1803 O O . ALA A 1 234 ? 108.867 3.503 -105.367 1.00 76.12 234 ALA A O 1
ATOM 1804 N N . GLU A 1 235 ? 106.768 4.154 -105.806 1.00 77.19 235 GLU A N 1
ATOM 1805 C CA . GLU A 1 235 ? 107.121 5.058 -106.908 1.00 77.19 235 GLU A CA 1
ATOM 1806 C C . GLU A 1 235 ? 107.852 6.319 -106.402 1.00 77.19 235 GLU A C 1
ATOM 1808 O O . GLU A 1 235 ? 108.899 6.699 -106.935 1.00 77.19 235 GLU A O 1
ATOM 1813 N N . ILE A 1 236 ? 107.392 6.912 -105.296 1.00 72.50 236 ILE A N 1
ATOM 1814 C CA . ILE A 1 236 ? 108.051 8.048 -104.637 1.00 72.50 236 ILE A CA 1
ATOM 1815 C C . ILE A 1 236 ? 109.451 7.661 -104.144 1.00 72.50 236 ILE A C 1
ATOM 1817 O O . ILE A 1 236 ? 110.369 8.471 -104.256 1.00 72.50 236 ILE A O 1
ATOM 1821 N N . GLU A 1 237 ? 109.670 6.437 -103.659 1.00 75.31 237 GLU A N 1
ATOM 1822 C CA . GLU A 1 237 ? 110.996 5.981 -103.221 1.00 75.31 237 GLU A CA 1
ATOM 1823 C C . GLU A 1 237 ? 111.988 5.824 -104.393 1.00 75.31 237 GLU A C 1
ATOM 1825 O O . GLU A 1 237 ? 113.175 6.137 -104.248 1.00 75.31 237 GLU A O 1
ATOM 1830 N N . THR A 1 238 ? 111.506 5.463 -105.591 1.00 70.38 238 THR A N 1
ATOM 1831 C CA . THR A 1 238 ? 112.333 5.476 -106.814 1.00 70.38 238 THR A CA 1
ATOM 1832 C C . THR A 1 238 ? 112.685 6.893 -107.279 1.00 70.38 238 THR A C 1
ATOM 1834 O O . THR A 1 238 ? 113.840 7.149 -107.627 1.00 70.38 238 THR A O 1
ATOM 1837 N N . LEU A 1 239 ? 111.749 7.842 -107.184 1.00 66.19 239 LEU A N 1
ATOM 1838 C CA . LEU A 1 239 ? 111.976 9.250 -107.533 1.00 66.19 239 LEU A CA 1
ATOM 1839 C C . LEU A 1 239 ? 112.853 9.978 -106.498 1.00 66.19 239 LEU A C 1
ATOM 1841 O O . LEU A 1 239 ? 113.656 10.840 -106.857 1.00 66.19 239 LEU A O 1
ATOM 1845 N N . ARG A 1 240 ? 112.799 9.584 -105.219 1.00 64.31 240 ARG A N 1
ATOM 1846 C CA . ARG A 1 240 ? 113.656 10.137 -104.154 1.00 64.31 240 ARG A CA 1
ATOM 1847 C C . ARG A 1 240 ? 115.129 9.744 -104.310 1.00 64.31 240 ARG A C 1
ATOM 1849 O O . ARG A 1 240 ? 115.996 10.492 -103.869 1.00 64.31 240 ARG A O 1
ATOM 1856 N N . ARG A 1 241 ? 115.425 8.628 -104.992 1.00 60.69 241 ARG A N 1
ATOM 1857 C CA . ARG A 1 241 ? 116.786 8.264 -105.435 1.00 60.69 241 ARG A CA 1
ATOM 1858 C C . ARG A 1 241 ? 117.300 9.126 -106.597 1.00 60.69 241 ARG A C 1
ATOM 1860 O O . ARG A 1 241 ? 118.510 9.198 -106.776 1.00 60.69 241 ARG A O 1
ATOM 1867 N N . GLN A 1 242 ? 116.417 9.779 -107.356 1.00 59.38 242 GLN A N 1
ATOM 1868 C CA . GLN A 1 242 ? 116.768 10.669 -108.474 1.00 59.38 242 GLN A CA 1
ATOM 1869 C C . GLN A 1 242 ? 116.758 12.166 -108.108 1.00 59.38 242 GLN A C 1
ATOM 1871 O O . GLN A 1 242 ? 117.253 12.976 -108.881 1.00 59.38 242 GLN A O 1
ATOM 1876 N N . GLY A 1 243 ? 116.235 12.546 -106.937 1.00 53.66 243 GLY A N 1
ATOM 1877 C CA . GLY A 1 243 ? 116.012 13.945 -106.548 1.00 53.66 243 GLY A CA 1
ATOM 1878 C C . GLY A 1 243 ? 116.878 14.480 -105.401 1.00 53.66 243 GLY A C 1
ATOM 1879 O O . GLY A 1 243 ? 116.446 15.409 -104.725 1.00 53.66 243 GLY A O 1
ATOM 1880 N N . SER A 1 244 ? 118.067 13.920 -105.134 1.00 45.53 244 SER A N 1
ATOM 1881 C CA . SER A 1 244 ? 118.984 14.410 -104.081 1.00 45.53 244 SER A CA 1
ATOM 1882 C C . SER A 1 244 ? 119.860 15.607 -104.505 1.00 45.53 244 SER A C 1
ATOM 1884 O O . SER A 1 244 ? 120.994 15.733 -104.048 1.00 45.53 244 SER A O 1
ATOM 1886 N N . GLU A 1 245 ? 119.344 16.486 -105.364 1.00 43.88 245 GLU A N 1
ATOM 1887 C CA . GLU A 1 245 ? 119.948 17.772 -105.743 1.00 43.88 245 GLU A CA 1
ATOM 1888 C C . GLU A 1 245 ? 118.849 18.838 -105.835 1.00 43.88 245 GLU A C 1
ATOM 1890 O O . GLU A 1 245 ? 118.370 19.151 -106.919 1.00 43.88 245 GLU A O 1
ATOM 1895 N N . SER A 1 246 ? 118.383 19.364 -104.700 1.00 43.38 246 SER A N 1
ATOM 1896 C CA . SER A 1 246 ? 117.967 20.775 -104.545 1.00 43.38 246 SER A CA 1
ATOM 1897 C C . SER A 1 246 ? 117.419 21.026 -103.136 1.00 43.38 246 SER A C 1
ATOM 1899 O O . SER A 1 246 ? 116.339 20.588 -102.752 1.00 43.38 246 SER A O 1
ATOM 1901 N N . ASP A 1 247 ? 118.226 21.748 -102.366 1.00 32.66 247 ASP A N 1
ATOM 1902 C CA . ASP A 1 247 ? 118.010 22.199 -100.996 1.00 32.66 247 ASP A CA 1
ATOM 1903 C C . ASP A 1 247 ? 117.427 23.623 -101.025 1.00 32.66 247 ASP A C 1
ATOM 1905 O O . ASP A 1 247 ? 118.102 24.522 -101.520 1.00 32.66 247 ASP A O 1
ATOM 1909 N N . VAL A 1 248 ? 116.206 23.859 -100.518 1.00 41.19 248 VAL A N 1
ATOM 1910 C CA . VAL A 1 248 ? 115.742 25.207 -100.122 1.00 41.19 248 VAL A CA 1
ATOM 1911 C C . VAL A 1 248 ? 114.800 25.125 -98.913 1.00 41.19 248 VAL A C 1
ATOM 1913 O O . VAL A 1 248 ? 113.946 24.252 -98.783 1.00 41.19 248 VAL A O 1
ATOM 1916 N N . ARG A 1 249 ? 115.006 26.082 -98.010 1.00 31.44 249 ARG A N 1
ATOM 1917 C CA . ARG A 1 249 ? 114.679 26.135 -96.584 1.00 31.44 249 ARG A CA 1
ATOM 1918 C C . ARG A 1 249 ? 113.534 27.129 -96.282 1.00 31.44 249 ARG A C 1
ATOM 1920 O O . ARG A 1 249 ? 113.527 28.206 -96.867 1.00 31.44 249 ARG A O 1
ATOM 1927 N N . LEU A 1 250 ? 112.765 26.824 -95.214 1.00 35.12 250 LEU A N 1
ATOM 1928 C CA . LEU A 1 250 ? 112.085 27.725 -94.229 1.00 35.12 250 LEU A CA 1
ATOM 1929 C C . LEU A 1 250 ? 110.705 28.353 -94.581 1.00 35.12 250 LEU A C 1
ATOM 1931 O O . LEU A 1 250 ? 110.405 28.497 -95.760 1.00 35.12 250 LEU A O 1
ATOM 1935 N N . PRO A 1 251 ? 109.906 28.877 -93.603 1.00 47.72 251 PRO A N 1
ATOM 1936 C CA . PRO A 1 251 ? 109.809 28.635 -92.145 1.00 47.72 251 PRO A CA 1
ATOM 1937 C C . PRO A 1 251 ? 108.360 28.523 -91.563 1.00 47.72 251 PRO A C 1
ATOM 1939 O O . PRO A 1 251 ? 107.343 28.647 -92.233 1.00 47.72 251 PRO A O 1
ATOM 1942 N N . VAL A 1 252 ? 108.353 28.304 -90.243 1.00 39.28 252 VAL A N 1
ATOM 1943 C CA . VAL A 1 252 ? 107.318 28.102 -89.204 1.00 39.28 252 VAL A CA 1
ATOM 1944 C C . VAL A 1 252 ? 106.485 29.347 -88.826 1.00 39.28 252 VAL A C 1
ATOM 1946 O O . VAL A 1 252 ? 107.059 30.423 -88.713 1.00 39.28 252 VAL A O 1
ATOM 1949 N N . ALA A 1 253 ? 105.197 29.168 -88.468 1.00 37.38 253 ALA A N 1
ATOM 1950 C CA . ALA A 1 253 ? 104.437 29.865 -87.390 1.00 37.38 253 ALA A CA 1
ATOM 1951 C C . ALA A 1 253 ? 102.950 29.421 -87.414 1.00 37.38 253 ALA A C 1
ATOM 1953 O O . ALA A 1 253 ? 102.446 29.112 -88.483 1.00 37.38 253 ALA A O 1
ATOM 1954 N N . ALA A 1 254 ? 102.109 29.405 -86.374 1.00 38.88 254 ALA A N 1
ATOM 1955 C CA . ALA A 1 254 ? 102.194 29.359 -84.915 1.00 38.88 254 ALA A CA 1
ATOM 1956 C C . ALA A 1 254 ? 100.754 29.068 -84.387 1.00 38.88 254 ALA A C 1
ATOM 1958 O O . ALA A 1 254 ? 99.765 29.423 -85.023 1.00 38.88 254 ALA A O 1
ATOM 1959 N N . ARG A 1 255 ? 100.657 28.402 -83.228 1.00 38.88 255 ARG A N 1
ATOM 1960 C CA . ARG A 1 255 ? 99.458 28.086 -82.398 1.00 38.88 255 ARG A CA 1
ATOM 1961 C C . ARG A 1 255 ? 98.892 29.342 -81.687 1.00 38.88 255 ARG A C 1
ATOM 1963 O O . ARG A 1 255 ? 99.660 30.295 -81.570 1.00 38.88 255 ARG A O 1
ATOM 1970 N N . PRO A 1 256 ? 97.640 29.371 -81.152 1.00 47.62 256 PRO A N 1
ATOM 1971 C CA . PRO A 1 256 ? 97.300 28.857 -79.785 1.00 47.62 256 PRO A CA 1
ATOM 1972 C C . PRO A 1 256 ? 95.849 28.286 -79.639 1.00 47.62 256 PRO A C 1
ATOM 1974 O O . PRO A 1 256 ? 94.982 28.606 -80.438 1.00 47.62 256 PRO A O 1
ATOM 1977 N N . ALA A 1 257 ? 95.523 27.265 -78.816 1.00 38.41 257 ALA A N 1
ATOM 1978 C CA . ALA A 1 257 ? 95.351 27.182 -77.337 1.00 38.41 257 ALA A CA 1
ATOM 1979 C C . ALA A 1 257 ? 94.324 28.209 -76.786 1.00 38.41 257 ALA A C 1
ATOM 1981 O O . ALA A 1 257 ? 94.481 29.384 -77.075 1.00 38.41 257 ALA A O 1
ATOM 1982 N N . THR A 1 258 ? 93.209 27.878 -76.104 1.00 40.69 258 THR A N 1
ATOM 1983 C CA . THR A 1 258 ? 92.989 27.290 -74.742 1.00 40.69 258 THR A CA 1
ATOM 1984 C C . THR A 1 258 ? 91.454 27.102 -74.521 1.00 40.69 258 THR A C 1
ATOM 1986 O O . THR A 1 258 ? 90.709 27.950 -74.992 1.00 40.69 258 THR A O 1
ATOM 1989 N N . LYS A 1 259 ? 90.864 25.991 -74.017 1.00 39.78 259 LYS A N 1
ATOM 1990 C CA . LYS A 1 259 ? 90.649 25.510 -72.609 1.00 39.78 259 LYS A CA 1
ATOM 1991 C C . LYS A 1 259 ? 89.991 26.530 -71.627 1.00 39.78 259 LYS A C 1
ATOM 1993 O O . LYS A 1 259 ? 90.307 27.702 -71.753 1.00 39.78 259 LYS A O 1
ATOM 1998 N N . PRO A 1 260 ? 89.362 26.112 -70.494 1.00 56.66 260 PRO A N 1
ATOM 1999 C CA . PRO A 1 260 ? 88.233 25.188 -70.226 1.00 56.66 260 PRO A CA 1
ATOM 2000 C C . PRO A 1 260 ? 87.293 25.786 -69.112 1.00 56.66 260 PRO A C 1
ATOM 2002 O O . PRO A 1 260 ? 87.241 26.999 -68.983 1.00 56.66 260 PRO A O 1
ATOM 2005 N N . HIS A 1 261 ? 86.669 24.946 -68.254 1.00 38.16 261 HIS A N 1
ATOM 2006 C CA . HIS A 1 261 ? 86.053 25.249 -66.925 1.00 38.16 261 HIS A CA 1
ATOM 2007 C C . HIS A 1 261 ? 84.589 25.755 -66.894 1.00 38.16 261 HIS A C 1
ATOM 2009 O O . HIS A 1 261 ? 84.187 26.521 -67.750 1.00 38.16 261 HIS A O 1
ATOM 2015 N N . LEU A 1 262 ? 83.717 25.426 -65.924 1.00 38.94 262 LEU A N 1
ATOM 2016 C CA . LEU A 1 262 ? 83.685 24.482 -64.788 1.00 38.94 262 LEU A CA 1
ATOM 2017 C C . LEU A 1 262 ? 82.252 24.536 -64.172 1.00 38.94 262 LEU A C 1
ATOM 2019 O O . LEU A 1 262 ? 81.635 25.590 -64.210 1.00 38.94 262 LEU A O 1
ATOM 2023 N N . GLN A 1 263 ? 81.804 23.433 -63.549 1.00 37.47 263 GLN A N 1
ATOM 2024 C CA . GLN A 1 263 ? 80.957 23.319 -62.328 1.00 37.47 263 GLN A CA 1
ATOM 2025 C C . GLN A 1 263 ? 79.586 24.037 -62.223 1.00 37.47 263 GLN A C 1
ATOM 2027 O O . GLN A 1 263 ? 79.451 25.241 -62.347 1.00 37.47 263 GLN A O 1
ATOM 2032 N N . SER A 1 264 ? 78.501 23.284 -62.007 1.00 40.19 264 SER A N 1
ATOM 2033 C CA . SER A 1 264 ? 77.943 22.823 -60.710 1.00 40.19 264 SER A CA 1
ATOM 2034 C C . SER A 1 264 ? 77.105 23.870 -59.970 1.00 40.19 264 SER A C 1
ATOM 2036 O O . SER A 1 264 ? 77.578 24.959 -59.678 1.00 40.19 264 SER A O 1
ATOM 2038 N N . GLY A 1 265 ? 75.883 23.503 -59.577 1.00 37.62 265 GLY A N 1
ATOM 2039 C CA . GLY A 1 265 ? 75.054 24.366 -58.736 1.00 37.62 265 GLY A CA 1
ATOM 2040 C C . GLY A 1 265 ? 73.663 23.802 -58.496 1.00 37.62 265 GLY A C 1
ATOM 2041 O O . GLY A 1 265 ? 72.746 23.991 -59.281 1.00 37.62 265 GLY A O 1
ATOM 2042 N N . ARG A 1 266 ? 73.525 23.068 -57.397 1.00 39.09 266 ARG A N 1
ATOM 2043 C CA . ARG A 1 266 ? 72.310 22.412 -56.904 1.00 39.09 266 ARG A CA 1
ATOM 2044 C C . ARG A 1 266 ? 71.474 23.403 -56.069 1.00 39.09 266 ARG A C 1
ATOM 2046 O O . ARG A 1 266 ? 72.050 24.236 -55.384 1.00 39.09 266 ARG A O 1
ATOM 2053 N N . LYS A 1 267 ? 70.168 23.108 -55.962 1.00 39.53 267 LYS A N 1
ATOM 2054 C CA . LYS A 1 267 ? 69.218 23.364 -54.842 1.00 39.53 267 LYS A CA 1
ATOM 2055 C C . LYS A 1 267 ? 68.274 24.593 -54.865 1.00 39.53 267 LYS A C 1
ATOM 2057 O O . LYS A 1 267 ? 68.660 25.707 -54.560 1.00 39.53 267 LYS A O 1
ATOM 2062 N N . LYS A 1 268 ? 66.984 24.206 -54.861 1.00 41.56 268 LYS A N 1
ATOM 2063 C CA . LYS A 1 268 ? 65.929 24.415 -53.832 1.00 41.56 268 LYS A CA 1
ATOM 2064 C C . LYS A 1 268 ? 64.924 25.582 -53.965 1.00 41.56 268 LYS A C 1
ATOM 2066 O O . LYS A 1 268 ? 65.256 26.737 -53.773 1.00 41.56 268 LYS A O 1
ATOM 2071 N N . ARG A 1 269 ? 63.658 25.122 -53.948 1.00 38.25 269 ARG A N 1
ATOM 2072 C CA . ARG A 1 269 ? 62.495 25.527 -53.120 1.00 38.25 269 ARG A CA 1
ATOM 2073 C C . ARG A 1 269 ? 61.705 26.794 -53.475 1.00 38.25 269 ARG A C 1
ATOM 2075 O O . ARG A 1 269 ? 62.182 27.908 -53.329 1.00 38.25 269 ARG A O 1
ATOM 2082 N N . ARG A 1 270 ? 60.411 26.553 -53.712 1.00 41.34 270 ARG A N 1
ATOM 2083 C CA . ARG A 1 270 ? 59.205 27.346 -53.386 1.00 41.34 270 ARG A CA 1
ATOM 2084 C C . ARG A 1 270 ? 58.016 26.351 -53.271 1.00 41.34 270 ARG A C 1
ATOM 2086 O O . ARG A 1 270 ? 58.228 25.207 -53.681 1.00 41.34 270 ARG A O 1
ATOM 2093 N N . PRO A 1 271 ? 56.793 26.720 -52.828 1.00 52.97 271 PRO A N 1
ATOM 2094 C CA . PRO A 1 271 ? 56.329 27.972 -52.209 1.00 52.97 271 PRO A CA 1
ATOM 2095 C C . PRO A 1 271 ? 55.470 27.785 -50.924 1.00 52.97 271 PRO A C 1
ATOM 2097 O O . PRO A 1 271 ? 55.235 26.682 -50.445 1.00 52.97 271 PRO A O 1
ATOM 2100 N N . TYR A 1 272 ? 55.039 28.945 -50.415 1.00 41.69 272 TYR A N 1
ATOM 2101 C CA . TYR A 1 272 ? 53.980 29.288 -49.454 1.00 41.69 272 TYR A CA 1
ATOM 2102 C C . TYR A 1 272 ? 52.579 28.679 -49.685 1.00 41.69 272 TYR A C 1
ATOM 2104 O O . TYR A 1 272 ? 52.194 28.499 -50.835 1.00 41.69 272 TYR A O 1
ATOM 2112 N N . ALA A 1 273 ? 51.808 28.548 -48.587 1.00 44.94 273 ALA A N 1
ATOM 2113 C CA . ALA A 1 273 ? 50.397 28.970 -48.342 1.00 44.94 273 ALA A CA 1
ATOM 2114 C C . ALA A 1 273 ? 49.855 28.125 -47.155 1.00 44.94 273 ALA A C 1
ATOM 2116 O O . ALA A 1 273 ? 49.964 26.909 -47.211 1.00 44.94 273 ALA A O 1
ATOM 2117 N N . ASN A 1 274 ? 49.478 28.610 -45.963 1.00 42.81 274 ASN A N 1
ATOM 2118 C CA . ASN A 1 274 ? 48.569 29.670 -45.491 1.00 42.81 274 ASN A CA 1
ATOM 2119 C C . ASN A 1 274 ? 47.064 29.350 -45.653 1.00 42.81 274 ASN A C 1
ATOM 2121 O O . ASN A 1 274 ? 46.558 29.460 -46.761 1.00 42.81 274 ASN A O 1
ATOM 2125 N N . SER A 1 275 ? 46.393 29.014 -44.535 1.00 45.72 275 SER A N 1
ATOM 2126 C CA . SER A 1 275 ? 44.969 29.267 -44.176 1.00 45.72 275 SER A CA 1
ATOM 2127 C C . SER A 1 275 ? 44.621 28.410 -42.936 1.00 45.72 275 SER A C 1
ATOM 2129 O O . SER A 1 275 ? 44.694 27.188 -43.012 1.00 45.72 275 SER A O 1
ATOM 2131 N N . SER A 1 276 ? 44.506 28.958 -41.719 1.00 49.53 276 SER A N 1
ATOM 2132 C CA . SER A 1 276 ? 43.280 29.517 -41.109 1.00 49.53 276 SER A CA 1
ATOM 2133 C C . SER A 1 276 ? 42.071 28.571 -41.126 1.00 49.53 276 SER A C 1
ATOM 2135 O O . SER A 1 276 ? 41.636 28.195 -42.210 1.00 49.53 276 SER A O 1
ATOM 2137 N N . VAL A 1 277 ? 41.487 28.280 -39.957 1.00 54.12 277 VAL A N 1
ATOM 2138 C CA . VAL A 1 277 ? 40.091 28.617 -39.594 1.00 54.12 277 VAL A CA 1
ATOM 2139 C C . VAL A 1 277 ? 39.768 28.085 -38.190 1.00 54.12 277 VAL A C 1
ATOM 2141 O O . VAL A 1 277 ? 40.188 27.001 -37.793 1.00 54.12 277 VAL A O 1
ATOM 2144 N N . ASP A 1 278 ? 39.044 28.935 -37.471 1.00 54.50 278 ASP A N 1
ATOM 2145 C CA . ASP A 1 278 ? 38.504 28.831 -36.122 1.00 54.50 278 ASP A CA 1
ATOM 2146 C C . ASP A 1 278 ? 37.467 27.716 -35.895 1.00 54.50 278 ASP A C 1
ATOM 2148 O O . ASP A 1 278 ? 36.663 27.423 -36.783 1.00 54.50 278 ASP A O 1
ATOM 2152 N N . ARG A 1 279 ? 37.410 27.268 -34.630 1.00 48.34 279 ARG A N 1
ATOM 2153 C CA . ARG A 1 279 ? 36.247 27.055 -33.731 1.00 48.34 279 ARG A CA 1
ATOM 2154 C C . ARG A 1 279 ? 36.317 25.750 -32.952 1.00 48.34 279 ARG A C 1
ATOM 2156 O O . ARG A 1 279 ? 36.408 24.678 -33.583 1.00 48.34 279 ARG A O 1
#

pLDDT: mean 77.09, std 18.01, range [31.44, 97.56]

Organism: Methylosinus sporium (NCBI:txid428)

Foldseek 3Di:
DAAAQKKDKDKDPDWDAFAQQKKKWKDWDVVVVVQQKDWDDRDTHHGRDTEIDIIIIGRNGNDDDDDDPPPDTIDMDIDGHPDDSPRRDNPCPPPVDDPYDPVVVQQVVQADPVGDDRHHDMRCVVVVVVVVVVVVVVVVVVVVVVVVVVVVVVVVVVVVVVVVVVVVVVVVVVVVVVVVVVVVVVVVVVVVVVVVVVVVVVVVVVVVVVVVVVVVVVVVVVVVVVVVVVVVVVVVVVVVVVPPPDDDDDDDDDDDDDDDDDDDDDDDDDDDDDDDDDD

InterPro domains:
  IPR036157 dUTPase-like superfamily [G3DSA:2.70.40.10] (3-99)
  IPR036157 dUTPase-like superfamily [SSF51283] (5-88)

=== Feature glossary ===
Legend for the data blocks above and below:

— What the protein is —

The amino-acid sequence is the protein's primary structure: the linear order of residues from the N-terminus to the C-terminus, written in one-letter code. Everything else here — the 3D coordinates, the secondary structure, the domain annotations — is ultimately a consequence of this string.

Database cross-references. InterPro integrates a dozen domain/family signature databases into unified entries with residue-range hits. GO terms attach function/process/location labels with evidence codes. CATH codes position the fold in a four-level structural taxonomy. Organism is the NCBI-taxonomy species name.

— Where its atoms are —

The mmCIF block holds the 3D Cartesian coordinates of each backbone atom (N, Cα, C, O) in ångströms. mmCIF is the PDB's canonical archive format — a tagged-loop text representation of the atomic model.

The six renders are orthographic views along the three Cartesian axes in both directions. Representation (cartoon, sticks, or surface) and color scheme (sequence-rainbow or by-chain) vary across proteins so the training set covers all the common visualization conventions.

— Local backbone conformation —

Secondary structure is the local, repeating backbone conformation. DSSP classifies it into eight states by reading the hydrogen-bond network: three helix types (H, G, I), two β types (E, B), two non-regular types (T, S), and unstructured coil (-).

SS3 is a coarse helix/strand/coil call (letters a/b/c) made by the P-SEA algorithm from inter-Cα distances and dihedrals. It is less detailed than DSSP but needs only Cα positions.

Backbone dihedral angles. Every residue except chain termini has a φ (preceding-C → N → Cα → C) and a ψ (N → Cα → C → next-N). They are reported in degrees following the IUPAC sign convention. Secondary structure is essentially a statement about which (φ, ψ) basin each residue occupies.

— Global shape and packing —

The geometric summary reports three shape descriptors. Rg (radius of gyration) measures how spread out the Cα atoms are about their centre of mass; compact globular proteins have small Rg, elongated or unfolded ones large. Cα contacts (<8 Å, |i−j|>4) count long-range residue pairs in spatial proximity — high for tightly packed folds, near zero for rods or random coil. The bounding-box extents give the protein's footprint along x, y, z in Å.

Solvent accessibility: the surface area of each residue that a 1.4 Å water probe can touch, in Å². When only backbone atoms are present the absolute values are lower than full-atom SASA (side chains contribute most of the area) and are flagged as backbone-only.

Plot images: a contact map (which residues are close in 3D, as an N×N binary image), a Ramachandran scatter (backbone torsion angles, revealing secondary-structure composition at a glance), and — for AlphaFold structures — a PAE heatmap (pairwise prediction confidence).

— Structural neighborhood —

Foldseek's 3Di representation compresses backbone geometry into a per-residue letter drawn from a learned twenty-state alphabet. It captures the tertiary interaction pattern around each residue — which residues are packed against it in space, regardless of where they are in sequence.

Structural nearest neighbors (via Foldseek easy-search vs the PDB). Reported per hit: target PDB id, E-value, and alignment TM-score. A TM-score above ~0.5 is the conventional threshold for 'same fold'.

— Confidence and disorder —

pLDDT (predicted Local Distance Difference Test) is AlphaFold's per-residue confidence score, ranging from 0 to 100.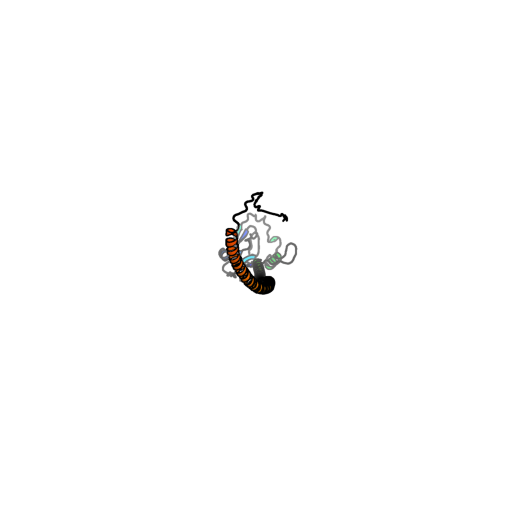 Values above 90 indicate high confidence (typically well-packed cores); 70–90 is confident; 50–70 low confidence; below 50 usually means the region is disordered or the prediction is unreliable there. AlphaFold stores pLDDT in the mmCIF B-factor column.

For experimental (PDB) structures, the B-factor (temperature factor) quantifies the positional spread of each atom in the crystal — a combination of thermal vibration and static disorder — in units of Å². High B-factors mark flexible loops or poorly resolved regions; low B-factors mark the rigid, well-ordered core.

Predicted Aligned Error (PAE) is an AlphaFold confidence matrix: entry (i, j) is the expected error in the position of residue j, in ångströms, when the prediction is superimposed on the true structure at residue i. Low PAE within a block of residues means that block is internally rigid and well-predicted; high PAE between two blocks means their relative placement is uncertain even if each block individually is confident.